Protein AF-A0A087XCX6-F1 (afdb_monomer)

pLDDT: mean 80.55, std 14.39, range [39.62, 96.94]

Nearest PDB structures (foldseek):
  8e3z-assembly1_R  TM=8.243E-01  e=1.182E-23  Homo sapiens
  8e3x-assembly1_R  TM=7.517E-01  e=1.452E-20  Homo sapiens
  6wzg-assembly1_R  TM=7.817E-01  e=1.202E-19  Homo sapiens
  7f16-assembly1_R  TM=7.687E-01  e=1.665E-18  Homo sapiens
  8yw4-assembly1_R  TM=9.195E-01  e=3.194E-13  Homo sapiens

InterPro domains:
  IPR000832 GPCR, family 2, secretin-like [PF00002] (102-299)
  IPR000832 GPCR, family 2, secretin-like [PR00249] (106-130)
  IPR000832 GPCR, family 2, secretin-like [PR00249] (138-162)
  IPR000832 GPCR, family 2, secretin-like [PR00249] (179-202)
  IPR000832 GPCR, family 2, secretin-like [PR00249] (217-242)
  IPR000832 GPCR, family 2, secretin-like [PR00249] (259-284)
  IPR001771 GPCR, family 2, vasoactive intestinal peptide receptor 1 [PR01154] (1-21)
  IPR001771 GPCR, family 2, vasoactive intestinal peptide receptor 1 [PR01154] (38-54)
  IPR001771 GPCR, family 2, vasoactive intestinal peptide receptor 1 [PR01154] (78-98)
  IPR001771 GPCR, family 2, vasoactive intestinal peptide receptor 1 [PR01154] (162-176)
  IPR001771 GPCR, fami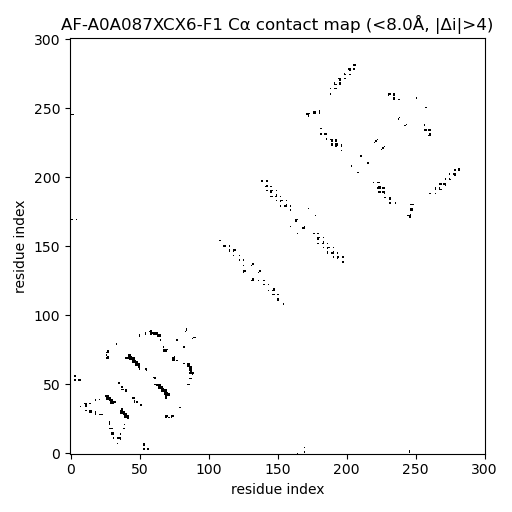ly 2, vasoactive intestinal peptide receptor 1 [PR01154] (208-221)
  IPR001879 GPCR, family 2, extracellular hormone receptor domain [PF02793] (26-89)
  IPR001879 GPCR, family 2, extracellular hormone receptor domain [PS50227] (14-91)
  IPR001879 GPCR, family 2, extracellular hormone receptor domain [SM00008] (24-96)
  IPR017981 GPCR, family 2-like, 7TM [PS50261] (104-301)
  IPR017983 GPCR, family 2, secretin-like, conserved site [PS00649] (28-52)
  IPR036445 GPCR family 2, extracellular hormone receptor domain superfamily [G3DSA:4.10.1240.10] (2-76)
  IPR036445 GPCR family 2, extracellular hormone receptor domain superfamily [SSF111418] (1-92)
  IPR050332 G-protein coupled receptor 2 [PTHR45620] (2-300)

Secondary structure (DSSP, 8-state):
-HHHHHHHHHHHHHHHHHHTT---SSSBPPEEETTEEEPPB-TT-EEEEEPPGGGGGT-S----EEEEEEETTEEPP--HHHHHHHTT--TT---HHHHHHHHHHHHHHHHHHHHHHHHHHHHHHHHH-GGG--HHHHHHHHHHHHHHHHHHHHHHHHHHHHHHHHSS---TT-HHHHHHHHHHHHHHHHHHHHHHHHHHHHHHHHH-----HHHHHHHHHIIIIIHHHHHHHHHHHHHHHH---S-TT---TT-TTHHHHHHHHHHHHHHHHHHHHHHHHHHHHHHHSTTHHHHGGGS--

Mean predicted aligned error: 13.18 Å

Radius of gyration: 30.43 Å; Cα contacts (8 Å, |Δi|>4): 271; chains: 1; bounding box: 65×35×114 Å

Sequence (301 aa):
MCDVMNEIELEKESCENRTSGNVTSAGCQGMWDIVACWPSARVGEVVTITCPTYFSYFSDKQRGNLSKTCTADGWTEMHPIDIAVNCGYNLNGTSDDGKFFWQVKVGYTIGHSVSLISLITAIVVLCIFRKLHCTRNYIHMHLFVSFILKAIAVFVKDVVLYEFGEVDNCSLGSVGCKAVIVFFQYCVMASFFWLLVEGLYLHALLAVSFFSERKYFWAYIMIGWGGPAIIITAWSIGKAYFNDVGCWDIIETTDVFWWIIKTPILASILVNFVLFICIIRILRQKINCPDIGRNESNQYL

Structure (mmCIF, N/CA/C/O backbone):
data_AF-A0A087XCX6-F1
#
_entry.id   AF-A0A087XCX6-F1
#
loop_
_atom_site.group_PDB
_atom_site.id
_atom_site.type_symbol
_atom_site.label_atom_id
_atom_site.label_alt_id
_atom_site.label_comp_id
_atom_site.label_asym_id
_atom_site.label_entity_id
_atom_site.label_seq_id
_atom_site.pdbx_PDB_ins_code
_atom_site.Cartn_x
_atom_site.Cartn_y
_atom_site.Cartn_z
_atom_site.occupancy
_atom_site.B_iso_or_equiv
_atom_site.auth_seq_id
_atom_site.auth_comp_id
_atom_site.auth_asym_id
_atom_site.auth_atom_id
_atom_site.pdbx_PDB_model_num
ATOM 1 N N . MET A 1 1 ? 11.148 -4.041 -15.027 1.00 52.97 1 MET A N 1
ATOM 2 C CA . MET A 1 1 ? 11.199 -4.732 -16.338 1.00 52.97 1 MET A CA 1
ATOM 3 C C . MET A 1 1 ? 10.632 -3.854 -17.446 1.00 52.97 1 MET A C 1
ATOM 5 O O . MET A 1 1 ? 11.306 -3.687 -18.449 1.00 52.97 1 MET A O 1
ATOM 9 N N . CYS A 1 2 ? 9.475 -3.214 -17.247 1.00 57.81 2 CYS A N 1
ATOM 10 C CA . CYS A 1 2 ? 8.908 -2.284 -18.232 1.00 57.81 2 CYS A CA 1
ATOM 11 C C . CYS A 1 2 ? 9.766 -1.030 -18.490 1.00 57.81 2 CYS A C 1
ATOM 13 O O . CYS A 1 2 ? 9.830 -0.589 -19.629 1.00 57.81 2 CYS A O 1
ATOM 15 N N . ASP A 1 3 ? 10.470 -0.487 -17.487 1.00 61.22 3 ASP A N 1
ATOM 16 C CA . ASP A 1 3 ? 11.353 0.677 -17.709 1.00 61.22 3 ASP A CA 1
ATOM 17 C C . ASP A 1 3 ? 12.537 0.339 -18.615 1.00 61.22 3 ASP A C 1
ATOM 19 O O . ASP A 1 3 ? 12.882 1.117 -19.496 1.00 61.22 3 ASP A O 1
ATOM 23 N N . VAL A 1 4 ? 13.094 -0.868 -18.459 1.00 69.31 4 VAL A N 1
ATOM 24 C CA . VAL A 1 4 ? 14.139 -1.408 -19.341 1.00 69.31 4 VAL A CA 1
ATOM 25 C C . VAL A 1 4 ? 13.610 -1.503 -20.772 1.00 69.31 4 VAL A C 1
ATOM 27 O O . VAL A 1 4 ? 14.281 -1.078 -21.703 1.00 69.31 4 VAL A O 1
ATOM 30 N N . MET A 1 5 ? 12.393 -2.027 -20.951 1.00 68.69 5 MET A N 1
ATOM 31 C CA . MET A 1 5 ? 11.757 -2.130 -22.267 1.00 68.69 5 MET A CA 1
ATOM 32 C C . MET A 1 5 ? 11.542 -0.747 -22.902 1.00 68.69 5 MET A C 1
ATOM 34 O O . MET A 1 5 ? 11.831 -0.569 -24.079 1.00 68.69 5 MET A O 1
ATOM 38 N N . ASN A 1 6 ? 11.110 0.243 -22.115 1.00 70.25 6 ASN A N 1
ATOM 39 C CA . ASN A 1 6 ? 10.920 1.619 -22.573 1.00 70.25 6 ASN A CA 1
ATOM 40 C C . ASN A 1 6 ? 12.246 2.294 -22.965 1.00 70.25 6 ASN A C 1
ATOM 42 O O . ASN A 1 6 ? 12.318 2.967 -23.988 1.00 70.25 6 ASN A O 1
ATOM 46 N N . GLU A 1 7 ? 13.307 2.096 -22.181 1.00 76.94 7 GLU A N 1
ATOM 47 C CA . GLU A 1 7 ? 14.641 2.619 -22.497 1.00 76.94 7 GLU A CA 1
ATOM 48 C C . GLU A 1 7 ? 15.195 1.991 -23.790 1.00 76.94 7 GLU A C 1
ATOM 50 O O . GLU A 1 7 ? 15.766 2.696 -24.620 1.00 76.94 7 GLU A O 1
ATOM 55 N N . ILE A 1 8 ? 14.949 0.694 -24.012 1.00 82.19 8 ILE A N 1
ATOM 56 C CA . ILE A 1 8 ? 15.292 -0.007 -25.259 1.00 82.19 8 ILE A CA 1
ATOM 57 C C . ILE A 1 8 ? 14.508 0.560 -26.455 1.00 82.19 8 ILE A C 1
ATOM 59 O O . ILE A 1 8 ? 15.097 0.796 -27.508 1.00 82.19 8 ILE A O 1
ATOM 63 N N . GLU A 1 9 ? 13.199 0.792 -26.309 1.00 81.06 9 GLU A N 1
ATOM 64 C CA . GLU A 1 9 ? 12.340 1.334 -27.375 1.00 81.06 9 GLU A CA 1
ATOM 65 C C . GLU A 1 9 ? 12.765 2.761 -27.774 1.00 81.06 9 GLU A C 1
ATOM 67 O O . GLU A 1 9 ? 12.901 3.064 -28.960 1.00 81.06 9 GLU A O 1
ATOM 72 N N . LEU A 1 10 ? 13.058 3.620 -26.789 1.00 84.06 10 LEU A N 1
ATOM 73 C CA . LEU A 1 10 ? 13.542 4.988 -27.013 1.00 84.06 10 LEU A CA 1
ATOM 74 C C . LEU A 1 10 ? 14.905 5.011 -27.717 1.00 84.06 10 LEU A C 1
ATOM 76 O O . LEU A 1 10 ? 15.123 5.799 -28.642 1.00 84.06 10 LEU A O 1
ATOM 80 N N . GLU A 1 11 ? 15.831 4.143 -27.304 1.00 84.62 11 GLU A N 1
ATOM 81 C CA . GLU A 1 11 ? 17.133 3.997 -27.963 1.00 84.62 11 GLU A CA 1
ATOM 82 C C . GLU A 1 11 ? 16.986 3.474 -29.399 1.00 84.62 11 GLU A C 1
ATOM 84 O O . GLU A 1 11 ? 17.677 3.955 -30.303 1.00 84.62 11 GLU A O 1
ATOM 89 N N . LYS A 1 12 ? 16.046 2.553 -29.640 1.00 87.25 12 LYS A N 1
ATOM 90 C CA . LYS A 1 12 ? 15.730 2.055 -30.982 1.00 87.25 12 LYS A CA 1
ATOM 91 C C . LYS A 1 12 ? 15.215 3.167 -31.893 1.00 87.25 12 LYS A C 1
ATOM 93 O O . LYS A 1 12 ? 15.763 3.353 -32.977 1.00 87.25 12 LYS A O 1
ATOM 98 N N . GLU A 1 13 ? 14.227 3.944 -31.452 1.00 87.12 13 GLU A N 1
ATOM 99 C CA . GLU A 1 13 ? 13.674 5.056 -32.240 1.00 87.12 13 GLU A CA 1
ATOM 100 C C . GLU A 1 13 ? 14.746 6.123 -32.535 1.00 87.12 13 GLU A C 1
ATOM 102 O O . GLU A 1 13 ? 14.883 6.621 -33.657 1.00 87.12 13 GLU A O 1
ATOM 107 N N . SER A 1 14 ? 15.576 6.441 -31.537 1.00 87.00 14 SER A N 1
ATOM 108 C CA . SER A 1 14 ? 16.727 7.342 -31.674 1.00 87.00 14 SER A CA 1
ATOM 109 C C . SER A 1 14 ? 17.749 6.820 -32.691 1.00 87.00 14 SER A C 1
ATOM 111 O O . SER A 1 14 ? 18.306 7.604 -33.467 1.00 87.00 14 SER A O 1
ATOM 113 N N . CYS A 1 15 ? 17.982 5.506 -32.723 1.00 87.25 15 CYS A N 1
ATOM 114 C CA . CYS A 1 15 ? 18.861 4.857 -33.688 1.00 87.25 15 CYS A CA 1
ATOM 115 C C . CYS A 1 15 ? 18.307 4.948 -35.112 1.00 87.25 15 CYS A C 1
ATOM 117 O O . CYS A 1 15 ? 18.999 5.446 -36.002 1.00 87.25 15 CYS A O 1
ATOM 119 N N . GLU A 1 16 ? 17.051 4.540 -35.311 1.00 86.19 16 GLU A N 1
ATOM 120 C CA . GLU A 1 16 ? 16.382 4.517 -36.617 1.00 86.19 16 GLU A CA 1
ATOM 121 C C . GLU A 1 16 ? 16.319 5.917 -37.253 1.00 86.19 16 GLU A C 1
ATOM 123 O O . GLU A 1 16 ? 16.572 6.087 -38.454 1.00 86.19 16 GLU A O 1
ATOM 128 N N . ASN A 1 17 ? 16.090 6.950 -36.436 1.00 85.00 17 ASN A N 1
ATOM 129 C CA . ASN A 1 17 ? 16.135 8.345 -36.873 1.00 85.00 17 ASN A CA 1
ATOM 130 C C . ASN A 1 17 ? 17.537 8.779 -37.337 1.00 85.00 17 ASN A C 1
ATOM 132 O O . ASN A 1 17 ? 17.665 9.477 -38.345 1.00 85.00 17 ASN A O 1
ATOM 136 N N . ARG A 1 18 ? 18.608 8.358 -36.647 1.00 80.62 18 ARG A N 1
ATOM 137 C CA . ARG A 1 18 ? 19.996 8.683 -37.041 1.00 80.62 18 ARG A CA 1
ATOM 138 C C . ARG A 1 18 ? 20.429 7.949 -38.304 1.00 80.62 18 ARG A C 1
ATOM 140 O O . ARG A 1 18 ? 21.185 8.500 -39.104 1.00 80.62 18 ARG A O 1
ATOM 147 N N . THR A 1 19 ? 19.970 6.718 -38.491 1.00 74.94 19 THR A N 1
ATOM 148 C CA . THR A 1 19 ? 20.334 5.892 -39.648 1.00 74.94 19 THR A CA 1
ATOM 149 C C . THR A 1 19 ? 19.586 6.295 -40.915 1.00 74.94 19 THR A C 1
ATOM 151 O O . THR A 1 19 ? 20.140 6.168 -42.003 1.00 74.94 19 THR A O 1
ATOM 154 N N . SER A 1 20 ? 18.393 6.888 -40.791 1.00 66.19 20 SER A N 1
ATOM 155 C CA . SER A 1 20 ? 17.585 7.361 -41.928 1.00 66.19 20 SER A CA 1
ATOM 156 C C . SER A 1 20 ? 18.229 8.502 -42.743 1.00 66.19 20 SER A C 1
ATOM 158 O O . SER A 1 20 ? 17.794 8.773 -43.860 1.00 66.19 20 SER A O 1
ATOM 160 N N . GLY A 1 21 ? 19.275 9.166 -42.225 1.00 62.22 21 GLY A N 1
ATOM 161 C CA . GLY A 1 21 ? 19.953 10.295 -42.884 1.00 62.22 21 GLY A CA 1
ATOM 162 C C . GLY A 1 21 ? 21.311 9.999 -43.545 1.00 62.22 21 GLY A C 1
ATOM 163 O O . GLY A 1 21 ? 21.802 10.840 -44.295 1.00 62.22 21 GLY A O 1
ATOM 164 N N . ASN A 1 22 ? 21.933 8.839 -43.299 1.00 58.72 22 ASN A N 1
ATOM 165 C CA . ASN A 1 22 ? 23.306 8.539 -43.743 1.00 58.72 22 ASN A CA 1
ATOM 166 C C . ASN A 1 22 ? 23.334 7.472 -44.850 1.00 58.72 22 ASN A C 1
ATOM 168 O O . ASN A 1 22 ? 23.592 6.295 -44.608 1.00 58.72 22 ASN A O 1
ATOM 172 N N . VAL A 1 23 ? 23.115 7.891 -46.098 1.00 55.91 23 VAL A N 1
ATOM 173 C CA . VAL A 1 23 ? 23.283 7.020 -47.273 1.00 55.91 23 VAL A CA 1
ATOM 174 C C . VAL A 1 23 ? 24.717 7.145 -47.796 1.00 55.91 23 VAL A C 1
ATOM 176 O O . VAL A 1 23 ? 24.989 7.867 -48.751 1.00 55.91 23 VAL A O 1
ATOM 179 N N . THR A 1 24 ? 25.667 6.449 -47.173 1.00 57.06 24 THR A N 1
ATOM 180 C CA . THR A 1 24 ? 26.983 6.210 -47.794 1.00 57.06 24 THR A CA 1
ATOM 181 C C . THR A 1 24 ? 26.929 4.946 -48.642 1.00 57.06 24 THR A C 1
ATOM 183 O O . THR A 1 24 ? 26.639 3.866 -48.141 1.00 57.06 24 THR A O 1
ATOM 186 N N . SER A 1 25 ? 27.224 5.080 -49.934 1.00 58.59 25 SER A N 1
ATOM 187 C CA . SER A 1 25 ? 27.061 4.050 -50.970 1.00 58.59 25 SER A CA 1
ATOM 188 C C . SER A 1 25 ? 28.143 2.956 -51.000 1.00 58.59 25 SER A C 1
ATOM 190 O O . SER A 1 25 ? 28.133 2.125 -51.903 1.00 58.59 25 SER A O 1
ATOM 192 N N . ALA A 1 26 ? 29.080 2.940 -50.047 1.00 68.44 26 ALA A N 1
ATOM 193 C CA . ALA A 1 26 ? 30.142 1.934 -49.962 1.00 68.44 26 ALA A CA 1
ATOM 194 C C . ALA A 1 26 ? 30.451 1.589 -48.493 1.00 68.44 26 ALA A C 1
ATOM 196 O O . ALA A 1 26 ? 31.247 2.270 -47.845 1.00 68.44 26 ALA A O 1
ATOM 197 N N . GLY A 1 27 ? 29.796 0.554 -47.958 1.00 80.19 27 GLY A N 1
ATOM 198 C CA . GLY A 1 27 ? 29.938 0.119 -46.563 1.00 80.19 27 GLY A CA 1
ATOM 199 C C . GLY A 1 27 ? 28.677 -0.540 -46.000 1.00 80.19 27 GLY A C 1
ATOM 200 O O . GLY A 1 27 ? 27.677 -0.679 -46.702 1.00 80.19 27 GLY A O 1
ATOM 201 N N . CYS A 1 28 ? 28.726 -0.917 -44.724 1.00 85.12 28 CYS A N 1
ATOM 202 C CA . CYS A 1 28 ? 27.572 -1.406 -43.978 1.00 85.12 28 CYS A CA 1
ATOM 203 C C . CYS A 1 28 ? 26.777 -0.218 -43.426 1.00 85.12 28 CYS A C 1
ATOM 205 O O . CYS A 1 28 ? 27.333 0.663 -42.761 1.00 85.12 28 CYS A O 1
ATOM 207 N N . GLN A 1 29 ? 25.470 -0.190 -43.697 1.00 85.62 29 GLN A N 1
ATOM 208 C CA . GLN A 1 29 ? 24.582 0.842 -43.164 1.00 85.62 29 GLN A CA 1
ATOM 209 C C . GLN A 1 29 ? 24.388 0.672 -41.660 1.00 85.62 29 GLN A C 1
ATOM 211 O O . GLN A 1 29 ? 24.451 -0.439 -41.132 1.00 85.62 29 GLN A O 1
ATOM 216 N N . GLY A 1 30 ? 24.166 1.791 -40.971 1.00 86.19 30 GLY A N 1
ATOM 217 C CA . GLY A 1 30 ? 23.842 1.743 -39.553 1.00 86.19 30 GLY A CA 1
ATOM 218 C C . GLY A 1 30 ? 22.494 1.059 -39.345 1.00 86.19 30 GLY A C 1
ATOM 219 O O . GLY A 1 30 ? 21.578 1.242 -40.145 1.00 86.19 30 GLY A O 1
ATOM 220 N N . MET A 1 31 ? 22.390 0.260 -38.291 1.00 87.69 31 MET A N 1
ATOM 221 C CA . MET A 1 31 ? 21.201 -0.535 -38.015 1.00 87.69 31 MET A CA 1
ATOM 222 C C . MET A 1 31 ? 20.991 -0.715 -36.519 1.00 87.69 31 MET A C 1
ATOM 224 O O . MET A 1 31 ? 21.944 -0.749 -35.738 1.00 87.69 31 MET A O 1
ATOM 228 N N . TRP A 1 32 ? 19.735 -0.896 -36.138 1.00 86.38 32 TRP A N 1
ATOM 229 C CA . TRP A 1 32 ? 19.397 -1.467 -34.847 1.00 86.38 32 TRP A CA 1
ATOM 230 C C . TRP A 1 32 ? 19.519 -2.988 -34.921 1.00 86.38 32 TRP A C 1
ATOM 232 O O . TRP A 1 32 ? 18.943 -3.602 -35.819 1.00 86.38 32 TRP A O 1
ATOM 242 N N . ASP A 1 33 ? 20.254 -3.597 -33.991 1.00 83.38 33 ASP A N 1
ATOM 243 C CA . ASP A 1 33 ? 20.356 -5.053 -33.909 1.00 83.38 33 ASP A CA 1
ATOM 244 C C . ASP A 1 33 ? 20.152 -5.566 -32.484 1.00 83.38 33 ASP A C 1
ATOM 246 O O . ASP A 1 33 ? 20.962 -5.298 -31.591 1.00 83.38 33 ASP A O 1
ATOM 250 N N . ILE A 1 34 ? 19.073 -6.339 -32.313 1.00 79.06 34 ILE A N 1
ATOM 251 C CA . ILE A 1 34 ? 18.587 -6.970 -31.077 1.00 79.06 34 ILE A CA 1
ATOM 252 C C . ILE A 1 34 ? 18.306 -5.943 -29.970 1.00 79.06 34 ILE A C 1
ATOM 254 O O . ILE A 1 34 ? 17.150 -5.672 -29.653 1.00 79.06 34 ILE A O 1
ATOM 258 N N . VAL A 1 35 ? 19.358 -5.354 -29.408 1.00 82.19 35 VAL A N 1
ATOM 259 C CA . VAL A 1 35 ? 19.307 -4.393 -28.302 1.00 82.19 35 VAL A CA 1
ATOM 260 C C . VAL A 1 35 ? 20.249 -3.194 -28.498 1.00 82.19 35 VAL A C 1
ATOM 262 O O . VAL A 1 35 ? 20.166 -2.231 -27.748 1.00 82.19 35 VAL A O 1
ATOM 265 N N . ALA A 1 36 ? 21.135 -3.183 -29.497 1.00 86.56 36 ALA A N 1
ATOM 266 C CA . ALA A 1 36 ? 22.131 -2.120 -29.648 1.00 86.56 36 ALA A CA 1
ATOM 267 C C . ALA A 1 36 ? 22.060 -1.412 -31.008 1.00 86.56 36 ALA A C 1
ATOM 269 O O . ALA A 1 36 ? 21.789 -2.026 -32.041 1.00 86.56 36 ALA A O 1
ATOM 270 N N . CYS A 1 37 ? 22.369 -0.113 -31.001 1.00 88.50 37 CYS A N 1
ATOM 271 C CA . CYS A 1 37 ? 22.477 0.700 -32.207 1.00 88.50 37 CYS A CA 1
ATOM 272 C C . CYS A 1 37 ? 23.892 0.642 -32.795 1.00 88.50 37 CYS A C 1
ATOM 274 O O . CYS A 1 37 ? 24.864 1.015 -32.131 1.00 88.50 37 CYS A O 1
ATOM 276 N N . TRP A 1 38 ? 24.006 0.235 -34.059 1.00 88.81 38 TRP A N 1
ATOM 277 C CA . TRP A 1 38 ? 25.267 0.190 -34.796 1.00 88.81 38 TRP A CA 1
ATOM 278 C C . TRP A 1 38 ? 25.377 1.374 -35.764 1.00 88.81 38 TRP A C 1
ATOM 280 O O . TRP A 1 38 ? 24.502 1.550 -36.615 1.00 88.81 38 TRP A O 1
ATOM 290 N N . PRO A 1 39 ? 26.441 2.195 -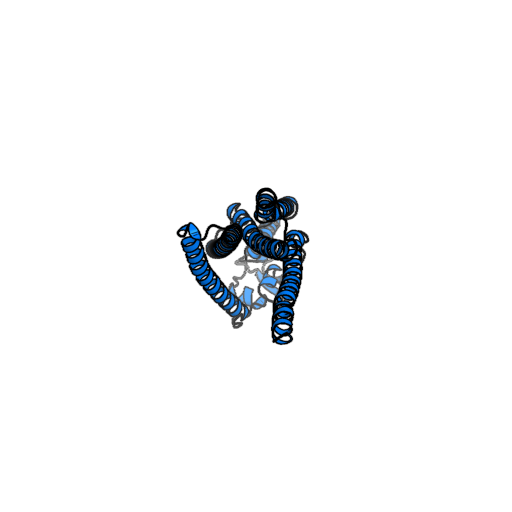35.682 1.00 88.69 39 PRO A N 1
ATOM 291 C CA . PRO A 1 39 ? 26.687 3.261 -36.649 1.00 88.69 39 PRO A CA 1
ATOM 292 C C . PRO A 1 39 ? 27.130 2.692 -38.003 1.00 88.69 39 PRO A C 1
ATOM 294 O O . PRO A 1 39 ? 27.587 1.558 -38.091 1.00 88.69 39 PRO A O 1
ATOM 297 N N . SER A 1 40 ? 27.024 3.490 -39.068 1.00 87.00 40 SER A N 1
ATOM 298 C CA . SER A 1 40 ? 27.506 3.090 -40.402 1.00 87.00 40 SER A CA 1
ATOM 299 C C . SER A 1 40 ? 29.027 2.921 -40.421 1.00 87.00 40 SER A C 1
ATOM 301 O O . SER A 1 40 ? 29.735 3.700 -39.784 1.00 87.00 40 SER A O 1
ATOM 303 N N . ALA A 1 41 ? 29.522 1.942 -41.178 1.00 86.69 41 ALA A N 1
ATOM 304 C CA . ALA A 1 41 ? 30.940 1.587 -41.217 1.00 86.69 41 ALA A CA 1
ATOM 305 C C . ALA A 1 41 ? 31.405 1.202 -42.622 1.00 86.69 41 ALA A C 1
ATOM 307 O O . ALA A 1 41 ? 30.615 0.768 -43.463 1.00 86.69 41 ALA A O 1
ATOM 308 N N . ARG A 1 42 ? 32.704 1.341 -42.887 1.00 86.44 42 ARG A N 1
ATOM 309 C CA . ARG A 1 42 ? 33.309 0.927 -44.162 1.00 86.44 42 ARG A CA 1
ATOM 310 C C . ARG A 1 42 ? 33.612 -0.570 -44.159 1.00 86.44 42 ARG A C 1
ATOM 312 O O . ARG A 1 42 ? 33.850 -1.168 -43.114 1.00 86.44 42 ARG A O 1
ATOM 319 N N . VAL A 1 43 ? 33.658 -1.180 -45.344 1.00 87.75 43 VAL A N 1
ATOM 320 C CA . VAL A 1 43 ? 34.053 -2.593 -45.479 1.00 87.75 43 VAL A CA 1
ATOM 321 C C . VAL A 1 43 ? 35.474 -2.787 -44.932 1.00 87.75 43 VAL A C 1
ATOM 323 O O . VAL A 1 43 ? 36.398 -2.084 -45.338 1.00 87.75 43 VAL A O 1
ATOM 326 N N . GLY A 1 44 ? 35.638 -3.737 -44.011 1.00 85.62 44 GLY A N 1
ATOM 327 C CA . GLY A 1 44 ? 36.878 -4.025 -43.286 1.00 85.62 44 GLY A CA 1
ATOM 328 C C . GLY A 1 44 ? 37.031 -3.284 -41.951 1.00 85.62 44 GLY A C 1
ATOM 329 O O . GLY A 1 44 ? 37.996 -3.535 -41.232 1.00 85.62 44 GLY A O 1
ATOM 330 N N . GLU A 1 45 ? 36.106 -2.387 -41.600 1.00 87.88 45 GLU A N 1
ATOM 331 C CA . GLU A 1 45 ? 36.133 -1.635 -40.342 1.00 87.88 45 GLU A CA 1
ATOM 332 C C . GLU A 1 45 ? 35.533 -2.445 -39.181 1.00 87.88 45 GLU A C 1
ATOM 334 O O . GLU A 1 45 ? 34.505 -3.115 -39.325 1.00 87.88 45 GLU A O 1
ATOM 339 N N . VAL A 1 46 ? 36.174 -2.367 -38.009 1.00 90.62 46 VAL A N 1
ATOM 340 C CA . VAL A 1 46 ? 35.666 -2.936 -36.754 1.00 90.62 46 VAL A CA 1
ATOM 341 C C . VAL A 1 46 ? 35.098 -1.807 -35.906 1.00 90.62 46 VAL A C 1
ATOM 343 O O . VAL A 1 46 ? 35.837 -0.950 -35.424 1.00 90.62 46 VAL A O 1
ATOM 346 N N . VAL A 1 47 ? 33.786 -1.825 -35.697 1.00 90.00 47 VAL A N 1
ATOM 347 C CA . VAL A 1 47 ? 33.087 -0.861 -34.849 1.00 90.00 47 VAL A CA 1
ATOM 348 C C . VAL A 1 47 ? 32.953 -1.437 -33.454 1.00 90.00 47 VAL A C 1
ATOM 350 O O . VAL A 1 47 ? 32.545 -2.582 -33.286 1.00 90.00 47 VAL A O 1
ATOM 353 N N . THR A 1 48 ? 33.291 -0.634 -32.449 1.00 89.94 48 THR A N 1
ATOM 354 C CA . THR A 1 48 ? 33.158 -0.999 -31.038 1.00 89.94 48 THR A CA 1
ATOM 355 C C . THR A 1 48 ? 32.286 0.031 -30.334 1.00 89.94 48 THR A C 1
ATOM 357 O O . THR A 1 48 ? 32.579 1.224 -30.388 1.00 89.94 48 THR A O 1
ATOM 360 N N . ILE A 1 49 ? 31.230 -0.431 -29.674 1.00 88.25 49 ILE A N 1
ATOM 361 C CA . ILE A 1 49 ? 30.297 0.384 -28.895 1.00 88.25 49 ILE A CA 1
ATOM 362 C C . ILE A 1 49 ? 30.355 -0.029 -27.425 1.00 88.25 49 ILE A C 1
ATOM 364 O O . ILE A 1 49 ? 30.641 -1.180 -27.091 1.00 88.25 49 ILE A O 1
ATOM 368 N N . THR A 1 50 ? 30.093 0.914 -26.529 1.00 87.44 50 THR A N 1
ATOM 369 C CA . THR A 1 50 ? 29.942 0.616 -25.103 1.00 87.44 50 THR A CA 1
ATOM 370 C C . THR A 1 50 ? 28.624 -0.102 -24.856 1.00 87.44 50 THR A C 1
ATOM 372 O O . THR A 1 50 ? 27.632 0.182 -25.528 1.00 87.44 50 THR A O 1
ATOM 375 N N . CYS A 1 51 ? 28.594 -0.999 -23.870 1.00 86.75 51 CYS A N 1
ATOM 376 C CA . CYS A 1 51 ? 27.351 -1.648 -23.471 1.00 86.75 51 CYS A CA 1
ATOM 377 C C . CYS A 1 51 ? 26.271 -0.618 -23.086 1.00 86.75 51 CYS A C 1
ATOM 379 O O . CYS A 1 51 ? 26.569 0.307 -22.321 1.00 86.75 51 CYS A O 1
ATOM 381 N N . PRO A 1 52 ? 25.036 -0.774 -23.589 1.00 85.06 52 PRO A N 1
ATOM 382 C CA . PRO A 1 52 ? 23.934 0.135 -23.290 1.00 85.06 52 PRO A CA 1
ATOM 383 C C . PRO A 1 52 ? 23.621 0.258 -21.793 1.00 85.06 52 PRO A C 1
ATOM 385 O O . PRO A 1 52 ? 23.883 -0.649 -20.998 1.00 85.06 52 PRO A O 1
ATOM 388 N N . THR A 1 53 ? 23.050 1.396 -21.399 1.00 80.62 53 THR A N 1
ATOM 389 C CA . THR A 1 53 ? 22.816 1.770 -19.995 1.00 80.62 53 THR A CA 1
ATOM 390 C C . THR A 1 53 ? 21.851 0.848 -19.272 1.00 80.62 53 THR A C 1
ATOM 392 O O . THR A 1 53 ? 22.094 0.503 -18.116 1.00 80.62 53 THR A O 1
ATOM 395 N N . TYR A 1 54 ? 20.827 0.359 -19.963 1.00 77.38 54 TYR A N 1
ATOM 396 C CA . TYR A 1 54 ? 19.815 -0.525 -19.393 1.00 77.38 54 TYR A CA 1
ATOM 397 C C . TYR A 1 54 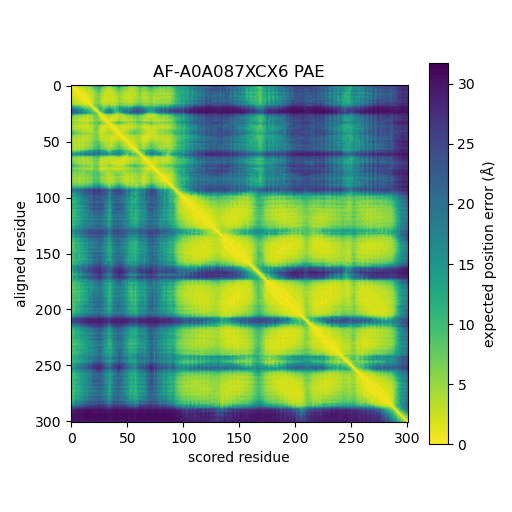? 20.353 -1.926 -19.012 1.00 77.38 54 TYR A C 1
ATOM 399 O O . TYR A 1 54 ? 19.664 -2.685 -18.333 1.00 77.38 54 TYR A O 1
ATOM 407 N N . PHE A 1 55 ? 21.594 -2.293 -19.365 1.00 77.44 55 PHE A N 1
ATOM 408 C CA . PHE A 1 55 ? 22.238 -3.495 -18.805 1.00 77.44 55 PHE A CA 1
ATOM 409 C C . PHE A 1 55 ? 22.629 -3.333 -17.328 1.00 77.44 55 PHE A C 1
ATOM 411 O O . PHE A 1 55 ? 22.803 -4.334 -16.631 1.00 77.44 55 PHE A O 1
ATOM 418 N N . SER A 1 56 ? 22.706 -2.095 -16.827 1.00 71.31 56 SER A N 1
ATOM 419 C CA . SER A 1 56 ? 22.951 -1.814 -15.405 1.00 71.31 56 SER A CA 1
ATOM 420 C C . SER A 1 56 ? 21.867 -2.380 -14.482 1.00 71.31 56 SER A C 1
ATOM 422 O O . SER A 1 56 ? 22.167 -2.737 -13.348 1.00 71.31 56 SER A O 1
ATOM 424 N N . TYR A 1 57 ? 20.634 -2.565 -14.973 1.00 66.62 57 TYR A N 1
ATOM 425 C CA . TYR A 1 57 ? 19.557 -3.209 -14.211 1.00 66.62 57 TYR A CA 1
ATOM 426 C C . TYR A 1 57 ? 19.801 -4.703 -13.944 1.00 66.62 57 TYR A C 1
ATOM 428 O O . TYR A 1 57 ? 19.169 -5.271 -13.056 1.00 66.62 57 TYR A O 1
ATOM 436 N N . PHE A 1 58 ? 20.685 -5.351 -14.711 1.00 68.62 58 PHE A N 1
ATOM 437 C CA . PHE A 1 58 ? 20.932 -6.797 -14.638 1.00 68.62 58 PHE A CA 1
ATOM 438 C C . PHE A 1 58 ? 22.346 -7.155 -14.175 1.00 68.62 58 PHE A C 1
ATOM 440 O O . PHE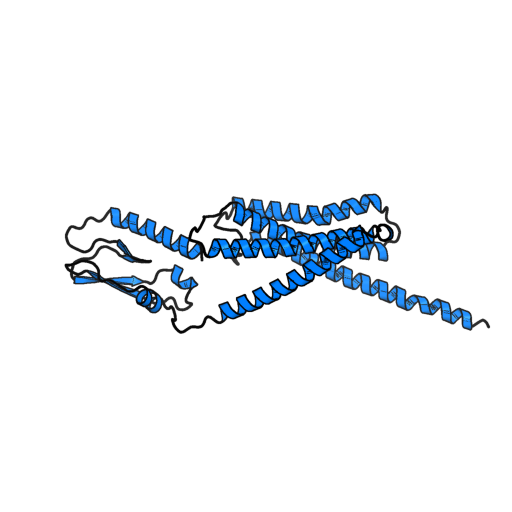 A 1 58 ? 22.629 -8.328 -13.926 1.00 68.62 58 PHE A O 1
ATOM 447 N N . SER A 1 59 ? 23.251 -6.178 -14.087 1.00 65.88 59 SER A N 1
ATOM 448 C CA . SER A 1 59 ? 24.619 -6.403 -13.634 1.00 65.88 59 SER A CA 1
ATOM 449 C C . SER A 1 59 ? 25.216 -5.157 -12.992 1.00 65.88 59 SER A C 1
ATOM 451 O O . SER A 1 59 ? 25.320 -4.104 -13.619 1.00 65.88 59 SER A O 1
ATOM 453 N N . ASP A 1 60 ? 25.738 -5.322 -11.776 1.00 61.44 60 ASP A N 1
ATOM 454 C CA . ASP A 1 60 ? 26.503 -4.290 -11.065 1.00 61.44 60 ASP A CA 1
ATOM 455 C C . ASP A 1 60 ? 27.841 -3.953 -11.758 1.00 61.44 60 ASP A C 1
ATOM 457 O O . ASP A 1 60 ? 28.507 -2.969 -11.427 1.00 61.44 60 ASP A O 1
ATOM 461 N N . LYS A 1 61 ? 28.280 -4.778 -12.722 1.00 61.06 61 LYS A N 1
ATOM 462 C CA . LYS A 1 61 ? 29.548 -4.621 -13.447 1.00 61.06 61 LYS A CA 1
ATOM 463 C C . LYS A 1 61 ? 29.318 -4.054 -14.844 1.00 61.06 61 LYS A C 1
ATOM 465 O O . LYS A 1 61 ? 29.569 -4.716 -15.846 1.00 61.06 61 LYS A O 1
ATOM 470 N N . GLN A 1 62 ? 28.919 -2.791 -14.921 1.00 60.09 62 GLN A N 1
ATOM 471 C CA . GLN A 1 62 ? 28.771 -2.091 -16.196 1.00 60.09 62 GLN A CA 1
ATOM 472 C C . GLN A 1 62 ? 30.130 -1.707 -16.804 1.00 60.09 62 GLN A C 1
ATOM 474 O O . GLN A 1 62 ? 30.520 -0.543 -16.757 1.00 60.09 62 GLN A O 1
ATOM 479 N N . ARG A 1 63 ? 30.896 -2.669 -17.338 1.00 59.81 63 ARG A N 1
ATOM 480 C CA . ARG A 1 63 ? 32.159 -2.389 -18.056 1.00 59.81 63 ARG A CA 1
ATOM 481 C C . ARG A 1 63 ? 32.447 -3.418 -19.144 1.00 59.81 63 ARG A C 1
ATOM 483 O O . ARG A 1 63 ? 33.377 -4.211 -19.025 1.00 59.81 63 ARG A O 1
ATOM 490 N N . GLY A 1 64 ? 31.653 -3.363 -20.204 1.00 74.50 64 GLY A N 1
ATOM 491 C CA . GLY A 1 64 ? 31.836 -4.160 -21.409 1.00 74.50 64 GLY A CA 1
ATOM 492 C C . GLY A 1 64 ? 31.744 -3.317 -22.672 1.00 74.50 64 GLY A C 1
ATOM 493 O O . GLY A 1 64 ? 31.074 -2.281 -22.683 1.00 74.50 64 GLY A O 1
ATOM 494 N N . ASN A 1 65 ? 32.391 -3.790 -23.734 1.00 86.00 65 ASN A N 1
ATOM 495 C CA . ASN A 1 65 ? 32.249 -3.250 -25.078 1.00 86.00 65 ASN A CA 1
ATOM 496 C C . ASN A 1 65 ? 31.753 -4.361 -26.008 1.00 86.00 65 ASN A C 1
ATOM 498 O O . ASN A 1 65 ? 32.195 -5.509 -25.910 1.00 86.00 65 ASN A O 1
ATOM 502 N N . LEU A 1 66 ? 30.859 -4.004 -26.921 1.00 87.75 66 LEU A N 1
ATOM 503 C CA . LEU A 1 66 ? 30.411 -4.861 -28.011 1.00 87.75 66 LEU A CA 1
ATOM 504 C C . LEU A 1 66 ? 31.147 -4.438 -29.274 1.00 87.75 66 LEU A C 1
ATOM 506 O O . LEU A 1 66 ? 31.285 -3.243 -29.533 1.00 87.75 66 LEU A O 1
ATOM 510 N N . SER A 1 67 ? 31.607 -5.396 -30.069 1.00 88.62 67 SER A N 1
ATOM 511 C CA . SER A 1 67 ? 32.260 -5.114 -31.341 1.00 88.62 67 SER A CA 1
ATOM 512 C C . SER A 1 67 ? 31.636 -5.913 -32.475 1.00 88.62 67 SER A C 1
ATOM 514 O O . SER A 1 67 ? 31.302 -7.085 -32.320 1.00 88.62 67 SER A O 1
ATOM 516 N N . LYS A 1 68 ? 31.493 -5.262 -33.629 1.00 89.12 68 LYS A N 1
ATOM 517 C CA . LYS A 1 68 ? 31.102 -5.893 -34.888 1.00 89.12 68 LYS A CA 1
ATOM 518 C C . LYS A 1 68 ? 32.024 -5.467 -36.006 1.00 89.12 68 LYS A C 1
ATOM 520 O O . LYS A 1 68 ? 32.536 -4.347 -36.023 1.00 89.12 68 LYS A O 1
ATOM 525 N N . THR A 1 69 ? 32.199 -6.360 -36.966 1.00 90.06 69 THR A N 1
ATOM 526 C CA . THR A 1 69 ? 33.000 -6.096 -38.155 1.00 90.06 69 THR A CA 1
ATOM 527 C C . THR A 1 69 ? 32.084 -5.937 -39.356 1.00 90.06 69 THR A C 1
ATOM 529 O O . THR A 1 69 ? 31.180 -6.745 -39.572 1.00 90.06 69 THR A O 1
ATOM 532 N N . CYS A 1 70 ? 32.320 -4.891 -40.143 1.00 89.25 70 CYS A N 1
ATOM 533 C CA . CYS A 1 70 ? 31.666 -4.722 -41.429 1.00 89.25 70 CYS A CA 1
ATOM 534 C C . CYS A 1 70 ? 32.446 -5.494 -42.500 1.00 89.25 70 CYS A C 1
ATOM 536 O O . CYS A 1 70 ? 33.607 -5.192 -42.777 1.00 89.25 70 CYS A O 1
ATOM 538 N N . THR A 1 71 ? 31.820 -6.500 -43.104 1.00 88.56 71 THR A N 1
ATOM 539 C CA . THR A 1 71 ? 32.389 -7.305 -44.196 1.00 88.56 71 THR A CA 1
ATOM 540 C C . THR A 1 71 ? 31.781 -6.906 -45.543 1.00 88.56 71 THR A C 1
ATOM 542 O O . THR A 1 71 ? 30.855 -6.098 -45.595 1.00 88.56 71 THR A O 1
ATOM 545 N N . ALA A 1 72 ? 32.304 -7.448 -46.648 1.00 85.44 72 ALA A N 1
ATOM 546 C CA . ALA A 1 72 ? 31.741 -7.197 -47.979 1.00 85.44 72 ALA A CA 1
ATOM 547 C C . ALA A 1 72 ? 30.294 -7.712 -48.109 1.00 85.44 72 ALA A C 1
ATOM 549 O O . ALA A 1 72 ? 29.515 -7.141 -48.868 1.00 85.44 72 ALA A O 1
ATOM 550 N N . ASP A 1 73 ? 29.943 -8.733 -47.320 1.00 83.88 73 ASP A N 1
ATOM 551 C CA . ASP A 1 73 ? 28.617 -9.353 -47.282 1.00 83.88 73 ASP A CA 1
ATOM 552 C C . ASP A 1 73 ? 27.684 -8.709 -46.233 1.00 83.88 73 ASP A C 1
ATOM 554 O O . ASP A 1 73 ? 26.512 -9.069 -46.144 1.00 83.88 73 ASP A O 1
ATOM 558 N N . GLY A 1 74 ? 28.176 -7.736 -45.450 1.00 84.75 74 GLY A N 1
ATOM 559 C CA . GLY A 1 74 ? 27.414 -7.027 -44.417 1.00 84.75 74 GLY A CA 1
ATOM 560 C C . GLY A 1 74 ? 27.995 -7.154 -43.005 1.00 84.75 74 GLY A C 1
ATOM 561 O O . GLY A 1 74 ? 29.176 -7.459 -42.813 1.00 84.75 74 GLY A O 1
ATOM 562 N N . TRP A 1 75 ? 27.169 -6.869 -41.995 1.00 87.06 75 TRP A N 1
ATOM 563 C CA . TRP A 1 75 ? 27.552 -6.961 -40.583 1.00 87.06 75 TRP A CA 1
ATOM 564 C C . TRP A 1 75 ? 27.703 -8.411 -40.119 1.00 87.06 75 TRP A C 1
ATOM 566 O O . TRP A 1 75 ? 26.874 -9.256 -40.440 1.00 87.06 75 TRP A O 1
ATOM 576 N N . THR A 1 76 ? 28.710 -8.684 -39.289 1.00 88.38 76 THR A N 1
ATOM 577 C CA . THR A 1 76 ? 28.835 -9.975 -38.596 1.00 88.38 76 THR A CA 1
ATOM 578 C C . THR A 1 76 ? 27.669 -10.213 -37.631 1.00 88.38 76 THR A C 1
ATOM 580 O O . THR A 1 76 ? 27.333 -9.331 -36.830 1.00 88.38 76 THR A O 1
ATOM 583 N N . GLU A 1 77 ? 27.090 -11.415 -37.670 1.00 83.00 77 GLU A N 1
ATOM 584 C CA . GLU A 1 77 ? 26.085 -11.860 -36.699 1.00 83.00 77 GLU A CA 1
ATOM 585 C C . GLU A 1 77 ? 26.711 -12.047 -35.312 1.00 83.00 77 GLU A C 1
ATOM 587 O O . GLU A 1 77 ? 27.850 -12.497 -35.179 1.00 83.00 77 GLU A O 1
ATOM 592 N N . MET A 1 78 ? 25.960 -11.690 -34.271 1.00 80.69 78 MET A N 1
ATOM 593 C CA . MET A 1 78 ? 26.370 -11.860 -32.880 1.00 80.69 78 MET A CA 1
ATOM 594 C C . MET A 1 78 ? 25.259 -12.584 -32.129 1.00 80.69 78 MET A C 1
ATOM 596 O O . MET A 1 78 ? 24.090 -12.213 -32.246 1.00 80.69 78 MET A O 1
ATOM 600 N N . HIS A 1 79 ? 25.602 -13.613 -31.353 1.00 81.00 79 HIS A N 1
ATOM 601 C CA . HIS A 1 79 ? 24.589 -14.323 -30.585 1.00 81.00 79 HIS A CA 1
ATOM 602 C C . HIS A 1 79 ? 24.138 -13.497 -29.368 1.00 81.00 79 HIS A C 1
ATOM 604 O O . HIS A 1 79 ? 24.969 -12.882 -28.695 1.00 81.00 79 HIS A O 1
ATOM 610 N N . PRO A 1 80 ? 22.837 -13.530 -29.010 1.00 79.81 80 PRO A N 1
ATOM 611 C CA . PRO A 1 80 ? 22.306 -12.800 -27.854 1.00 79.81 80 PRO A CA 1
ATOM 612 C C . PRO A 1 80 ? 23.024 -13.112 -26.532 1.00 79.81 80 PRO A C 1
ATOM 614 O O . PRO A 1 80 ? 23.150 -12.248 -25.666 1.00 79.81 80 PRO A O 1
ATOM 617 N N . ILE A 1 81 ? 23.521 -14.344 -26.383 1.00 77.56 81 ILE A N 1
ATOM 618 C CA . ILE A 1 81 ? 24.252 -14.795 -25.191 1.00 77.56 81 ILE A CA 1
ATOM 619 C C . ILE A 1 81 ? 25.599 -14.072 -25.073 1.00 77.56 81 ILE A C 1
ATOM 621 O O . ILE A 1 81 ? 25.954 -13.627 -23.983 1.00 77.56 81 ILE A O 1
ATOM 625 N N . ASP A 1 82 ? 26.315 -13.895 -26.186 1.00 81.56 82 ASP A N 1
ATOM 626 C CA . ASP A 1 82 ? 27.606 -13.199 -26.203 1.00 81.56 82 ASP A CA 1
ATOM 627 C C . ASP A 1 82 ? 27.432 -11.716 -25.859 1.00 81.56 82 ASP A C 1
ATOM 629 O O . ASP A 1 82 ? 28.239 -11.146 -25.130 1.00 81.56 82 ASP A O 1
ATOM 633 N N . ILE A 1 83 ? 26.335 -11.095 -26.308 1.00 80.19 83 ILE A N 1
ATOM 634 C CA . ILE A 1 83 ? 25.985 -9.715 -25.939 1.00 80.19 83 ILE A CA 1
ATOM 635 C C . ILE A 1 83 ? 25.778 -9.607 -24.424 1.00 80.19 83 ILE A C 1
ATOM 637 O O . ILE A 1 83 ? 26.361 -8.735 -23.777 1.00 80.19 83 ILE A O 1
ATOM 641 N N . ALA A 1 84 ? 24.982 -10.512 -23.847 1.00 77.31 84 ALA A N 1
ATOM 642 C CA . ALA A 1 84 ? 24.688 -10.511 -22.418 1.00 77.31 84 ALA A CA 1
ATOM 643 C C . ALA A 1 84 ? 25.961 -10.701 -21.575 1.00 77.31 84 ALA A C 1
ATOM 645 O O . ALA A 1 84 ? 26.204 -9.933 -20.643 1.00 77.31 84 ALA A O 1
ATOM 646 N N . VAL A 1 85 ? 26.803 -11.680 -21.921 1.00 81.06 85 VAL A N 1
ATOM 647 C CA . VAL A 1 85 ? 28.053 -11.966 -21.197 1.00 81.06 85 VAL A CA 1
ATOM 648 C C . VAL A 1 85 ? 29.041 -10.807 -21.314 1.00 81.06 85 VAL A C 1
ATOM 650 O O . VAL A 1 85 ? 29.601 -10.379 -20.302 1.00 81.06 85 VAL A O 1
ATOM 653 N N . ASN A 1 86 ? 29.219 -10.246 -22.514 1.00 83.12 86 ASN A N 1
ATOM 654 C CA . ASN A 1 86 ? 30.108 -9.105 -22.727 1.00 83.12 86 ASN A CA 1
ATOM 655 C C . ASN A 1 86 ? 29.640 -7.865 -21.959 1.00 83.12 86 ASN A C 1
ATOM 657 O O . ASN A 1 86 ? 30.480 -7.102 -21.491 1.00 83.12 86 ASN A O 1
ATOM 661 N N . CYS A 1 87 ? 28.328 -7.696 -21.769 1.00 81.00 87 CYS A N 1
ATOM 662 C CA . CYS A 1 87 ? 27.747 -6.635 -20.947 1.00 81.00 87 CYS A CA 1
ATOM 663 C C . CYS A 1 87 ? 27.612 -6.980 -19.457 1.00 81.00 87 CYS A C 1
ATOM 665 O O . CYS A 1 87 ? 26.971 -6.245 -18.708 1.00 81.00 87 CYS A O 1
ATOM 667 N N . GLY A 1 88 ? 28.281 -8.043 -18.999 1.00 74.88 88 GLY A N 1
ATOM 668 C CA . GLY A 1 88 ? 28.459 -8.344 -17.580 1.00 74.88 88 GLY A CA 1
ATOM 669 C C . GLY A 1 88 ? 27.399 -9.264 -16.978 1.00 74.88 88 GLY A C 1
ATOM 670 O O . GLY A 1 88 ? 27.378 -9.418 -15.755 1.00 74.88 88 GLY A O 1
ATOM 671 N N . TYR A 1 89 ? 26.535 -9.883 -17.785 1.00 73.81 89 TYR A N 1
ATOM 672 C CA . TYR A 1 89 ? 25.576 -10.879 -17.309 1.00 73.81 89 TYR A CA 1
ATOM 673 C C . TYR A 1 89 ? 26.288 -12.187 -16.939 1.00 73.81 89 TYR A C 1
ATOM 675 O O . TYR A 1 89 ? 27.034 -12.760 -17.735 1.00 73.81 89 TYR A O 1
ATOM 683 N N . ASN A 1 90 ? 26.054 -12.682 -15.722 1.00 70.56 90 ASN A N 1
ATOM 684 C CA . ASN A 1 90 ? 26.650 -13.928 -15.251 1.00 70.56 90 ASN A CA 1
ATOM 685 C C . ASN A 1 90 ? 25.684 -15.102 -15.454 1.00 70.56 90 ASN A C 1
ATOM 687 O O . ASN A 1 90 ? 24.767 -15.291 -14.660 1.00 70.56 90 ASN A O 1
ATOM 691 N N . LEU A 1 91 ? 25.947 -15.933 -16.467 1.00 66.62 91 LEU A N 1
ATOM 692 C CA . LEU A 1 91 ? 25.157 -17.133 -16.786 1.00 66.62 91 LEU A CA 1
ATOM 693 C C . LEU A 1 91 ? 25.069 -18.148 -15.630 1.00 66.62 91 LEU A C 1
ATOM 695 O O . LEU A 1 91 ? 24.101 -18.896 -15.545 1.00 66.62 91 LEU A O 1
ATOM 699 N N . ASN A 1 92 ? 26.061 -18.161 -14.732 1.00 66.38 92 ASN A N 1
ATOM 700 C CA . ASN A 1 92 ? 26.125 -19.072 -13.583 1.00 66.38 92 ASN A CA 1
ATOM 701 C C . ASN A 1 92 ? 25.705 -18.407 -12.264 1.00 66.38 92 ASN A C 1
ATOM 703 O O . ASN A 1 92 ? 25.761 -19.037 -11.206 1.00 66.38 92 ASN A O 1
ATOM 707 N N . GLY A 1 93 ? 25.314 -17.132 -12.298 1.00 58.12 93 GLY A N 1
ATOM 708 C CA . GLY A 1 93 ? 24.786 -16.443 -11.134 1.00 58.12 93 GLY A CA 1
ATOM 709 C C . GLY A 1 93 ? 23.365 -16.914 -10.865 1.00 58.12 93 GLY A C 1
ATOM 710 O O . GLY A 1 93 ? 22.422 -16.395 -11.449 1.00 58.12 93 GLY A O 1
ATOM 711 N N . THR A 1 94 ? 23.177 -17.867 -9.954 1.00 53.84 94 THR A N 1
ATOM 712 C CA . THR A 1 94 ? 21.871 -18.010 -9.306 1.00 53.84 94 THR A CA 1
ATOM 713 C C . THR A 1 94 ? 21.639 -16.740 -8.498 1.00 53.84 94 THR A C 1
ATOM 715 O O . THR A 1 94 ? 22.199 -16.603 -7.412 1.00 53.84 94 THR A O 1
ATOM 718 N N . SER A 1 95 ? 20.874 -15.795 -9.039 1.00 56.56 95 SER A N 1
ATOM 719 C CA . SER A 1 95 ? 20.429 -14.603 -8.320 1.00 56.56 95 SER A CA 1
ATOM 720 C C . SER A 1 95 ? 19.629 -15.047 -7.091 1.00 56.56 95 SER A C 1
ATOM 722 O O . SER A 1 95 ? 18.465 -15.443 -7.206 1.00 56.56 95 SER A O 1
ATOM 724 N N . ASP A 1 96 ? 20.275 -15.056 -5.924 1.00 56.47 96 ASP A N 1
ATOM 725 C CA . ASP A 1 96 ? 19.684 -15.471 -4.644 1.00 56.47 96 ASP A CA 1
ATOM 726 C C . ASP A 1 96 ? 18.479 -14.584 -4.267 1.00 56.47 96 ASP A C 1
ATOM 728 O O . ASP A 1 96 ? 17.521 -15.035 -3.636 1.00 56.47 96 ASP A O 1
ATOM 732 N N . ASP A 1 97 ? 18.457 -13.358 -4.796 1.00 60.25 97 ASP A N 1
ATOM 733 C CA . ASP A 1 97 ? 17.381 -12.378 -4.652 1.00 60.25 97 ASP A CA 1
ATOM 734 C C . ASP A 1 97 ? 16.015 -12.939 -5.070 1.00 60.25 97 ASP A C 1
ATOM 736 O O . ASP A 1 97 ? 15.024 -12.781 -4.354 1.00 60.25 97 ASP A O 1
ATOM 740 N N . GLY A 1 98 ? 15.950 -13.684 -6.180 1.00 64.56 98 GLY A N 1
ATOM 741 C CA . GLY A 1 98 ? 14.696 -14.268 -6.667 1.00 64.56 98 GLY A CA 1
ATOM 742 C C . GLY A 1 98 ? 14.095 -15.289 -5.694 1.00 64.56 98 GLY A C 1
ATOM 743 O O . GLY A 1 98 ? 12.875 -15.343 -5.514 1.00 64.56 98 GLY A O 1
ATOM 744 N N . LYS A 1 99 ? 14.945 -16.063 -5.005 1.00 71.19 99 LYS A N 1
ATOM 745 C CA . LYS A 1 99 ? 14.499 -17.036 -3.996 1.00 71.19 99 LYS A CA 1
ATOM 746 C C . LYS A 1 99 ? 13.976 -16.335 -2.747 1.00 71.19 99 LYS A C 1
ATOM 748 O O . LYS A 1 99 ? 12.936 -16.742 -2.228 1.00 71.19 99 LYS A O 1
ATOM 753 N N . PHE A 1 100 ? 14.649 -15.276 -2.296 1.00 75.62 100 PHE A N 1
ATOM 754 C CA . PHE A 1 100 ? 14.206 -14.480 -1.151 1.00 75.62 100 PHE A CA 1
ATOM 755 C C . PHE A 1 100 ? 12.838 -13.828 -1.405 1.00 75.62 100 PHE A C 1
ATOM 757 O O . PHE A 1 100 ? 11.917 -13.999 -0.604 1.00 75.62 100 PHE A O 1
ATOM 764 N N . PHE A 1 101 ? 12.656 -13.154 -2.547 1.00 72.88 101 PHE A N 1
ATOM 765 C CA . PHE A 1 101 ? 11.373 -12.530 -2.890 1.00 72.88 101 PHE A CA 1
ATOM 766 C C . PHE A 1 101 ? 10.241 -13.554 -3.014 1.00 72.88 101 PHE A C 1
ATOM 768 O O . PHE A 1 101 ? 9.135 -13.303 -2.532 1.00 72.88 101 PHE A O 1
ATOM 775 N N . TRP A 1 102 ? 10.516 -14.731 -3.584 1.00 74.94 102 TRP A N 1
ATOM 776 C CA . TRP A 1 102 ? 9.542 -15.820 -3.650 1.00 74.94 102 TRP A CA 1
ATOM 777 C C . TRP A 1 102 ? 9.124 -16.317 -2.261 1.00 74.94 102 TRP A C 1
ATOM 779 O O . TRP A 1 102 ? 7.934 -16.467 -1.983 1.00 74.94 102 TRP A O 1
ATOM 789 N N . GLN A 1 103 ? 10.083 -16.533 -1.359 1.00 81.94 103 GLN A N 1
ATOM 790 C CA . GLN A 1 103 ? 9.798 -16.969 0.009 1.00 81.94 103 GLN A CA 1
ATOM 791 C C . GLN A 1 103 ? 8.970 -15.938 0.781 1.00 81.94 103 GLN A C 1
ATOM 793 O O . GLN A 1 103 ? 7.977 -16.298 1.416 1.00 81.94 103 GLN A O 1
ATOM 798 N N . VAL A 1 104 ? 9.335 -14.655 0.689 1.00 85.38 104 VAL A N 1
ATOM 799 C CA . VAL A 1 104 ? 8.564 -13.558 1.290 1.00 85.38 104 VAL A CA 1
ATOM 800 C C . VAL A 1 104 ? 7.149 -13.526 0.708 1.00 85.38 104 VAL A C 1
ATOM 802 O O . VAL A 1 104 ? 6.185 -13.406 1.469 1.00 85.38 104 VAL A O 1
ATOM 805 N N . LYS A 1 105 ? 7.016 -13.722 -0.611 1.00 81.31 105 LYS A N 1
ATOM 806 C CA . LYS A 1 105 ? 5.730 -13.777 -1.315 1.00 81.31 105 LYS A CA 1
ATOM 807 C C . LYS A 1 105 ? 4.812 -14.871 -0.810 1.00 81.31 105 LYS A C 1
ATOM 809 O O . LYS A 1 105 ? 3.669 -14.602 -0.433 1.00 81.31 105 LYS A O 1
ATOM 814 N N . VAL A 1 106 ? 5.322 -16.093 -0.742 1.00 85.75 106 VAL A N 1
ATOM 815 C CA . VAL A 1 106 ? 4.576 -17.235 -0.209 1.00 85.75 106 VAL A CA 1
ATOM 816 C C . VAL A 1 106 ? 4.191 -16.990 1.253 1.00 85.75 106 VAL A C 1
ATOM 818 O O . VAL A 1 106 ? 3.038 -17.203 1.631 1.00 85.75 106 VAL A O 1
ATOM 821 N N . GLY A 1 107 ? 5.120 -16.469 2.059 1.00 89.06 107 GLY A N 1
ATOM 822 C CA . GLY A 1 107 ? 4.894 -16.173 3.472 1.00 89.06 107 GLY A CA 1
ATOM 823 C C . GLY A 1 107 ? 3.753 -15.181 3.702 1.00 89.06 107 GLY A C 1
ATOM 824 O O . GLY A 1 107 ? 2.812 -15.483 4.444 1.00 89.06 107 GLY A O 1
ATOM 825 N N . TYR A 1 108 ? 3.787 -14.016 3.043 1.00 89.88 108 TYR A N 1
ATOM 826 C CA . TYR A 1 108 ? 2.715 -13.032 3.213 1.00 89.88 108 TYR A CA 1
ATOM 827 C C . TYR A 1 108 ? 1.389 -13.519 2.612 1.00 89.88 108 TYR A C 1
ATOM 829 O O . TYR A 1 108 ? 0.333 -13.214 3.165 1.00 89.88 108 TYR A O 1
ATOM 837 N N . THR A 1 109 ? 1.418 -14.296 1.524 1.00 88.19 109 THR A N 1
ATOM 838 C CA . THR A 1 109 ? 0.216 -14.831 0.860 1.00 88.19 109 THR A CA 1
ATOM 839 C C . THR A 1 109 ? -0.544 -15.783 1.777 1.00 88.19 109 THR A C 1
ATOM 841 O O . THR A 1 109 ? -1.758 -15.648 1.962 1.00 88.19 109 THR A O 1
ATOM 844 N N . ILE A 1 110 ? 0.174 -16.708 2.420 1.00 92.50 110 ILE A N 1
ATOM 845 C CA . ILE A 1 110 ? -0.402 -17.622 3.412 1.00 92.50 110 ILE A CA 1
ATOM 846 C C . ILE A 1 110 ? -0.960 -16.820 4.593 1.00 92.50 110 ILE A C 1
ATOM 848 O O . ILE A 1 110 ? -2.106 -17.030 4.994 1.00 92.50 110 ILE A O 1
ATOM 852 N N . GLY A 1 111 ? -0.191 -15.855 5.108 1.00 93.38 111 GLY A N 1
ATOM 853 C CA . GLY A 1 111 ? -0.616 -15.009 6.225 1.00 93.38 111 GLY A CA 1
ATOM 854 C C . GLY A 1 111 ? -1.903 -14.229 5.935 1.00 93.38 111 GLY A C 1
ATOM 855 O O . GLY A 1 111 ? -2.842 -14.254 6.735 1.00 93.38 111 GLY A O 1
ATOM 856 N N . HIS A 1 112 ? -1.987 -13.582 4.771 1.00 91.88 112 HIS A N 1
ATOM 857 C CA . HIS A 1 112 ? -3.178 -12.843 4.352 1.00 91.88 112 HIS A CA 1
ATOM 858 C C . HIS A 1 112 ? -4.383 -13.755 4.115 1.00 91.88 112 HIS A C 1
ATOM 860 O O . HIS A 1 112 ? -5.491 -13.381 4.491 1.00 91.88 112 HIS A O 1
ATOM 866 N N . SER A 1 113 ? -4.177 -14.960 3.581 1.00 92.56 113 SER A N 1
ATOM 867 C CA . SER A 1 113 ? -5.251 -15.939 3.366 1.00 92.56 113 SER A CA 1
ATOM 868 C C . SER A 1 113 ? -5.864 -16.415 4.686 1.00 92.56 113 SER A C 1
ATOM 870 O O . SER A 1 113 ? -7.082 -16.380 4.861 1.00 92.56 113 SER A O 1
ATOM 872 N N . VAL A 1 114 ? -5.024 -16.803 5.652 1.00 94.81 114 VAL A N 1
ATOM 873 C CA . VAL A 1 114 ? -5.478 -17.247 6.981 1.00 94.81 114 VAL A CA 1
ATOM 874 C C . VAL A 1 114 ? -6.196 -16.114 7.718 1.00 94.81 114 VAL A C 1
ATOM 876 O O . VAL A 1 114 ? -7.272 -16.321 8.284 1.00 94.81 114 VAL A O 1
ATOM 879 N N . SER A 1 115 ? -5.632 -14.903 7.672 1.00 95.19 115 SER A N 1
ATOM 880 C CA . SER A 1 115 ? -6.243 -13.713 8.270 1.00 95.19 115 SER A CA 1
ATOM 881 C C . SER A 1 115 ? -7.610 -13.407 7.653 1.00 95.19 115 SER A C 1
ATOM 883 O O . SER A 1 115 ? -8.578 -13.188 8.378 1.00 95.19 115 SER A O 1
ATOM 885 N N . LEU A 1 116 ? -7.724 -13.480 6.324 1.00 94.44 116 LEU A N 1
ATOM 886 C CA . LEU A 1 116 ? -8.969 -13.239 5.599 1.00 94.44 116 LEU A CA 1
ATOM 887 C C . LEU A 1 116 ? -10.079 -14.211 6.031 1.00 94.44 116 LEU A C 1
ATOM 889 O O . LEU A 1 116 ? -11.172 -13.767 6.376 1.00 94.44 116 LEU A O 1
ATOM 893 N N . ILE A 1 117 ? -9.795 -15.517 6.076 1.00 95.88 117 ILE A N 1
ATOM 894 C CA . ILE A 1 117 ? -10.771 -16.542 6.492 1.00 95.88 117 ILE A CA 1
ATOM 895 C C . ILE A 1 117 ? -11.245 -16.292 7.932 1.00 95.88 117 ILE A C 1
ATOM 897 O O . ILE A 1 117 ? -12.446 -16.332 8.219 1.00 95.88 117 ILE A O 1
ATOM 901 N N . SER A 1 118 ? -10.308 -15.994 8.836 1.00 95.88 118 SER A N 1
ATOM 902 C CA . SER A 1 118 ? -10.607 -15.701 10.240 1.00 95.88 118 SER A CA 1
ATOM 903 C C . SER A 1 118 ? -11.482 -14.450 10.394 1.00 95.88 118 SER A C 1
ATOM 905 O O . SER A 1 118 ? -12.521 -14.489 11.055 1.00 95.88 118 SER A O 1
ATOM 907 N N . LEU A 1 119 ? -11.121 -13.352 9.720 1.00 94.75 119 LEU A N 1
ATOM 908 C CA . LEU A 1 119 ? -11.847 -12.082 9.782 1.00 94.75 119 LEU A CA 1
ATOM 909 C C . LEU A 1 119 ? -13.251 -12.179 9.177 1.00 94.75 119 LEU A C 1
ATOM 911 O O . LEU A 1 119 ? -14.197 -11.645 9.756 1.00 94.75 119 LEU A O 1
ATOM 915 N N . ILE A 1 120 ? -13.412 -12.884 8.053 1.00 94.56 120 ILE A N 1
ATOM 916 C CA . ILE A 1 120 ? -14.732 -13.131 7.455 1.00 94.56 120 ILE A CA 1
ATOM 917 C C . ILE A 1 120 ? -15.611 -13.898 8.444 1.00 94.56 120 ILE A C 1
ATOM 919 O O . ILE A 1 120 ? -16.745 -13.495 8.700 1.00 94.56 120 ILE A O 1
ATOM 923 N N . THR A 1 121 ? -15.072 -14.954 9.057 1.00 94.44 121 THR A N 1
ATOM 924 C CA . THR A 1 121 ? -15.794 -15.734 10.071 1.00 94.44 121 THR A CA 1
ATOM 925 C C . THR A 1 121 ? -16.205 -14.851 11.254 1.00 94.44 121 THR A C 1
ATOM 927 O O . THR A 1 121 ? -17.358 -14.897 11.685 1.00 94.44 121 THR A O 1
ATOM 930 N N . ALA A 1 122 ? -15.309 -13.986 11.739 1.00 93.69 122 ALA A N 1
ATOM 931 C CA . ALA A 1 122 ? -15.596 -13.057 12.831 1.00 93.69 122 ALA A CA 1
ATOM 932 C C . ALA A 1 122 ? -16.717 -12.060 12.484 1.00 93.69 122 ALA A C 1
ATOM 934 O O . ALA A 1 122 ? -17.625 -11.856 13.292 1.00 93.69 122 ALA A O 1
ATOM 935 N N . ILE A 1 123 ? -16.701 -11.475 11.281 1.00 92.69 123 ILE A N 1
ATOM 936 C CA . ILE A 1 123 ? -17.770 -10.577 10.818 1.00 92.69 123 ILE A CA 1
ATOM 937 C C . ILE A 1 123 ? -19.100 -11.323 10.725 1.00 92.69 123 ILE A C 1
ATOM 939 O O . ILE A 1 123 ? -20.108 -10.819 11.214 1.00 92.69 123 ILE A O 1
ATOM 943 N N . VAL A 1 124 ? -19.117 -12.527 10.146 1.00 92.12 124 VAL A N 1
ATOM 944 C CA . VAL A 1 124 ? -20.339 -13.337 10.019 1.00 92.12 124 VAL A CA 1
ATOM 945 C C . VAL A 1 124 ? -20.950 -13.616 11.395 1.00 92.12 124 VAL A C 1
ATOM 947 O O . VAL A 1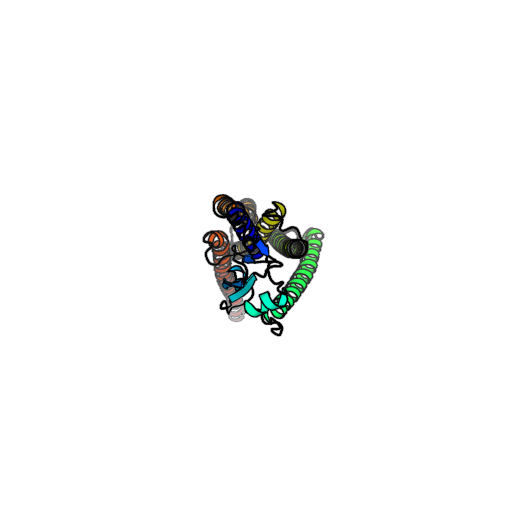 124 ? -22.143 -13.390 11.590 1.00 92.12 124 VAL A O 1
ATOM 950 N N . VAL A 1 125 ? -20.135 -14.020 12.374 1.00 92.62 125 VAL A N 1
ATOM 951 C CA . VAL A 1 125 ? -20.577 -14.233 13.761 1.00 92.62 125 VAL A CA 1
ATOM 952 C C . VAL A 1 125 ? -21.164 -12.948 14.351 1.00 92.62 125 VAL A C 1
ATOM 954 O O . VAL A 1 125 ? -22.294 -12.956 14.844 1.00 92.62 125 VAL A O 1
ATOM 957 N N . LEU A 1 126 ? -20.442 -11.827 14.269 1.00 89.06 126 LEU A N 1
ATOM 958 C CA . LEU A 1 126 ? -20.900 -10.556 14.835 1.00 89.06 126 LEU A CA 1
ATOM 959 C C . LEU A 1 126 ? -22.178 -10.024 14.164 1.00 89.06 126 LEU A C 1
ATOM 961 O O . LEU A 1 126 ? -22.986 -9.407 14.851 1.00 89.06 126 LEU A O 1
ATOM 965 N N . CYS A 1 127 ? -22.385 -10.286 12.869 1.00 86.75 127 CYS A N 1
ATOM 966 C CA . CYS A 1 127 ? -23.584 -9.891 12.122 1.00 86.75 127 CYS A CA 1
ATOM 967 C C . CYS A 1 127 ? -24.811 -10.768 12.428 1.00 86.75 127 CYS A C 1
ATOM 969 O O . CYS A 1 127 ? -25.938 -10.269 12.437 1.00 86.75 127 CYS A O 1
ATOM 971 N N . ILE A 1 128 ? -24.621 -12.073 12.664 1.00 90.62 128 ILE A N 1
ATOM 972 C CA . ILE A 1 128 ? -25.719 -13.005 12.978 1.00 90.62 128 ILE A CA 1
ATOM 973 C C . ILE A 1 128 ? -26.244 -12.751 14.392 1.00 90.62 128 ILE A C 1
ATOM 975 O O . ILE A 1 128 ? -27.456 -12.683 14.628 1.00 90.62 128 ILE A O 1
ATOM 979 N N . PHE A 1 129 ? -25.341 -12.588 15.358 1.00 90.38 129 PHE A N 1
ATOM 980 C CA . PHE A 1 129 ? -25.724 -12.404 16.749 1.00 90.38 129 PHE A CA 1
ATOM 981 C C . PHE A 1 129 ? -26.077 -10.943 17.031 1.00 90.38 129 PHE A C 1
ATOM 983 O O . PHE A 1 129 ? -25.299 -10.199 17.621 1.00 90.38 129 PHE A O 1
ATOM 990 N N . ARG A 1 130 ? -27.324 -10.559 16.723 1.00 82.44 130 ARG A N 1
ATOM 991 C CA . ARG A 1 130 ? -27.884 -9.228 17.043 1.00 82.44 130 ARG A CA 1
ATOM 992 C C . ARG A 1 130 ? -27.685 -8.796 18.500 1.00 82.44 130 ARG A C 1
ATOM 994 O O . ARG A 1 130 ? -27.583 -7.606 18.770 1.00 82.44 130 ARG A O 1
ATOM 1001 N N . LYS A 1 131 ? -27.600 -9.742 19.444 1.00 83.06 131 LYS A N 1
ATOM 1002 C CA . LYS A 1 131 ? -27.312 -9.447 20.861 1.00 83.06 131 LYS A CA 1
ATOM 1003 C C . LYS A 1 131 ? -25.903 -8.892 21.108 1.00 83.06 131 LYS A C 1
ATOM 1005 O O . LYS A 1 131 ? -25.689 -8.273 22.142 1.00 83.06 131 LYS A O 1
ATOM 1010 N N . LEU A 1 132 ? -24.967 -9.091 20.181 1.00 82.38 132 LEU A N 1
ATOM 1011 C CA . LEU A 1 132 ? -23.607 -8.553 20.226 1.00 82.38 132 LEU A CA 1
ATOM 1012 C C . LEU A 1 132 ? -23.499 -7.179 19.542 1.00 82.38 132 LEU A C 1
ATOM 1014 O O . LEU A 1 132 ? -22.404 -6.633 19.456 1.00 82.38 132 LEU A O 1
ATOM 1018 N N . HIS A 1 133 ? -24.592 -6.596 19.042 1.00 83.56 133 HIS A N 1
ATOM 1019 C CA . HIS A 1 133 ? -24.545 -5.277 18.411 1.00 83.56 133 HIS A CA 1
ATOM 1020 C C . HIS A 1 133 ? -24.418 -4.180 19.475 1.00 83.56 133 HIS A C 1
ATOM 1022 O O . HIS A 1 133 ? -25.401 -3.677 20.015 1.00 83.56 133 HIS A O 1
ATOM 1028 N N . CYS A 1 134 ? -23.177 -3.800 19.758 1.00 84.25 134 CYS A N 1
ATOM 1029 C CA . CYS A 1 134 ? -22.815 -2.659 20.593 1.00 84.25 134 CYS A CA 1
ATOM 1030 C C . CYS A 1 134 ? -21.964 -1.673 19.782 1.00 84.25 134 CYS A C 1
ATOM 1032 O O . CYS A 1 134 ? -21.336 -2.061 18.796 1.00 84.25 134 CYS A O 1
ATOM 1034 N N . THR A 1 135 ? -21.875 -0.416 20.225 1.00 83.06 135 THR A N 1
ATOM 1035 C CA . THR A 1 135 ? -21.033 0.622 19.592 1.00 83.06 135 THR A CA 1
ATOM 1036 C C . THR A 1 135 ? -19.581 0.163 19.429 1.00 83.06 135 THR A C 1
ATOM 1038 O O . THR A 1 135 ? -19.013 0.301 18.349 1.00 83.06 135 THR A O 1
ATOM 1041 N N . ARG A 1 136 ? -19.021 -0.495 20.451 1.00 85.19 136 ARG A N 1
ATOM 1042 C CA . ARG A 1 136 ? -17.694 -1.129 20.406 1.00 85.19 136 ARG A CA 1
ATOM 1043 C C . ARG A 1 136 ? -17.573 -2.173 19.293 1.00 85.19 136 ARG A C 1
ATOM 1045 O O . ARG A 1 136 ? -16.645 -2.119 18.493 1.00 85.19 136 ARG A O 1
ATOM 1052 N N . ASN A 1 137 ? -18.523 -3.103 19.218 1.00 88.88 137 ASN A N 1
ATOM 1053 C CA . ASN A 1 137 ? -18.490 -4.177 18.225 1.00 88.88 137 ASN A CA 1
ATOM 1054 C C . ASN A 1 137 ? -18.667 -3.637 16.803 1.00 88.88 137 ASN A C 1
ATOM 1056 O O . ASN A 1 137 ? -18.109 -4.205 15.874 1.00 88.88 137 ASN A O 1
ATOM 1060 N N . TYR A 1 138 ? -19.348 -2.504 16.634 1.00 89.69 138 TYR A N 1
ATOM 1061 C CA . TYR A 1 138 ? -19.439 -1.823 15.347 1.00 89.69 138 TYR A CA 1
ATOM 1062 C C . TYR A 1 138 ? -18.107 -1.184 14.908 1.00 89.69 138 TYR A C 1
ATOM 1064 O O . TYR A 1 138 ? -17.740 -1.272 13.738 1.00 89.69 138 TYR A O 1
ATOM 1072 N N . ILE A 1 139 ? -17.340 -0.593 15.836 1.00 91.31 139 ILE A N 1
ATOM 1073 C CA . ILE A 1 139 ? -15.975 -0.112 15.545 1.00 91.31 139 ILE A CA 1
ATOM 1074 C C . ILE A 1 139 ? -15.067 -1.288 15.154 1.00 91.31 139 ILE A C 1
ATOM 1076 O O . ILE A 1 139 ? -14.375 -1.207 14.141 1.00 91.31 139 ILE A O 1
ATOM 1080 N N . HIS A 1 140 ? -15.133 -2.408 15.885 1.00 91.38 140 HIS A N 1
ATOM 1081 C CA . HIS A 1 140 ? -14.393 -3.622 15.524 1.00 91.38 140 HIS A CA 1
ATOM 1082 C C . HIS A 1 140 ? -14.826 -4.192 14.163 1.00 91.38 140 HIS A C 1
ATOM 1084 O O . HIS A 1 140 ? -13.973 -4.605 13.384 1.00 91.38 140 HIS A O 1
ATOM 1090 N N . MET A 1 141 ? -16.121 -4.167 13.823 1.00 91.75 141 MET A N 1
ATOM 1091 C CA . MET A 1 141 ? -16.594 -4.570 12.492 1.00 91.75 141 MET A CA 1
ATOM 1092 C C . MET A 1 141 ? -15.934 -3.735 11.389 1.00 91.75 141 MET A C 1
ATOM 1094 O O . MET A 1 141 ? -15.420 -4.302 10.429 1.00 91.75 141 MET A O 1
ATOM 1098 N N . HIS A 1 142 ? -15.896 -2.407 11.521 1.00 94.69 142 HIS A N 1
ATOM 1099 C CA . HIS A 1 142 ? -15.244 -1.552 10.527 1.00 94.69 142 HIS A CA 1
ATOM 1100 C C . HIS A 1 142 ? -13.731 -1.781 10.432 1.00 94.69 142 HIS A C 1
ATOM 1102 O O . HIS A 1 142 ? -13.192 -1.803 9.324 1.00 94.69 142 HIS A O 1
ATOM 1108 N N . LEU A 1 143 ? -13.059 -2.014 11.562 1.00 94.31 143 LEU A N 1
ATOM 1109 C CA . LEU A 1 143 ? -11.657 -2.422 11.576 1.00 94.31 143 LEU A CA 1
ATOM 1110 C C . LEU A 1 143 ? -11.454 -3.735 10.804 1.00 94.31 143 LEU A C 1
ATOM 1112 O O . LEU A 1 143 ? -10.577 -3.812 9.944 1.00 94.31 143 LEU A O 1
ATOM 1116 N N . PHE A 1 144 ? -12.281 -4.752 11.051 1.00 96.19 144 PHE A N 1
ATOM 1117 C CA . PHE A 1 144 ? -12.193 -6.031 10.344 1.00 96.19 144 PHE A CA 1
ATOM 1118 C C . PHE A 1 144 ? -12.446 -5.870 8.845 1.00 96.19 144 PHE A C 1
ATOM 1120 O O . PHE A 1 144 ? -11.688 -6.412 8.044 1.00 96.19 144 PHE A O 1
ATOM 1127 N N . VAL A 1 145 ? -13.435 -5.060 8.453 1.00 95.56 145 VAL A N 1
ATOM 1128 C CA . VAL A 1 145 ? -13.676 -4.715 7.043 1.00 95.56 145 VAL A CA 1
ATOM 1129 C C . VAL A 1 145 ? -12.443 -4.047 6.429 1.00 95.56 145 VAL A C 1
ATOM 1131 O O . VAL A 1 145 ? -12.058 -4.401 5.318 1.00 95.56 145 VAL A O 1
ATOM 1134 N N . SER A 1 146 ? -11.773 -3.139 7.145 1.00 96.50 146 SER A N 1
ATOM 1135 C CA . SER A 1 146 ? -10.552 -2.490 6.647 1.00 96.50 146 SER A CA 1
ATOM 1136 C C . SER A 1 146 ? -9.412 -3.493 6.395 1.00 96.50 146 SER A C 1
ATOM 1138 O O . SER A 1 146 ? -8.732 -3.412 5.371 1.00 96.50 146 SER A O 1
ATOM 1140 N N . PHE A 1 147 ? -9.245 -4.496 7.266 1.00 95.62 147 PHE A N 1
ATOM 1141 C CA . PHE A 1 147 ? -8.240 -5.547 7.087 1.00 95.62 147 PHE A CA 1
ATOM 1142 C C . PHE A 1 147 ? -8.591 -6.531 5.968 1.00 95.62 147 PHE A C 1
ATOM 1144 O O . PHE A 1 147 ? -7.695 -6.952 5.236 1.00 95.62 147 PHE A O 1
ATOM 1151 N N . ILE A 1 148 ? -9.874 -6.857 5.792 1.00 95.44 148 ILE A N 1
ATOM 1152 C CA . ILE A 1 148 ? -10.358 -7.662 4.663 1.00 95.44 148 ILE A CA 1
ATOM 1153 C C . ILE A 1 148 ? -10.087 -6.937 3.345 1.00 95.44 148 ILE A C 1
ATOM 1155 O O . ILE A 1 148 ? -9.498 -7.524 2.441 1.00 95.44 148 ILE A O 1
ATOM 1159 N N . LEU A 1 149 ? -10.439 -5.650 3.248 1.00 95.00 149 LEU A N 1
ATOM 1160 C CA . LEU A 1 149 ? -10.163 -4.840 2.059 1.00 95.00 149 LEU A CA 1
ATOM 1161 C C . LEU A 1 149 ? -8.663 -4.766 1.764 1.00 95.00 149 LEU A C 1
ATOM 1163 O O . LEU A 1 149 ? -8.268 -4.933 0.615 1.00 95.00 149 LEU A O 1
ATOM 1167 N N . LYS A 1 150 ? -7.816 -4.592 2.788 1.00 94.94 150 LYS A N 1
ATOM 1168 C CA . LYS A 1 150 ? -6.355 -4.644 2.631 1.00 94.94 150 LYS A CA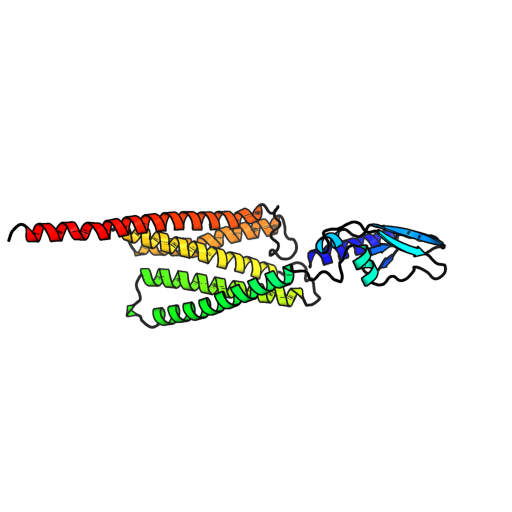 1
ATOM 1169 C C . LYS A 1 150 ? -5.885 -5.985 2.066 1.00 94.94 150 LYS A C 1
ATOM 1171 O O . LYS A 1 150 ? -5.082 -5.988 1.141 1.00 94.94 150 LYS A O 1
ATOM 1176 N N . ALA A 1 151 ? -6.358 -7.107 2.606 1.00 93.69 151 ALA A N 1
ATOM 1177 C CA . ALA A 1 151 ? -5.968 -8.432 2.127 1.00 93.69 151 ALA A CA 1
ATOM 1178 C C . ALA A 1 151 ? -6.409 -8.663 0.671 1.00 93.69 151 ALA A C 1
ATOM 1180 O O . ALA A 1 151 ? -5.608 -9.101 -0.149 1.00 93.69 151 ALA A O 1
ATOM 1181 N N . ILE A 1 152 ? -7.647 -8.292 0.328 1.00 93.44 152 ILE A N 1
ATOM 1182 C CA . ILE A 1 152 ? -8.159 -8.355 -1.048 1.00 93.44 152 ILE A CA 1
ATOM 1183 C C . ILE A 1 152 ? -7.314 -7.475 -1.976 1.00 93.44 152 ILE A C 1
ATOM 1185 O O . ILE A 1 152 ? -6.927 -7.920 -3.051 1.00 93.44 152 ILE A O 1
ATOM 1189 N N . ALA A 1 153 ? -6.974 -6.255 -1.558 1.00 92.19 153 ALA A N 1
ATOM 1190 C CA . ALA A 1 153 ? -6.167 -5.348 -2.362 1.00 92.19 153 ALA A CA 1
ATOM 1191 C C . ALA A 1 153 ? -4.743 -5.874 -2.611 1.00 92.19 153 ALA A C 1
ATOM 1193 O O . ALA A 1 153 ? -4.227 -5.685 -3.708 1.00 92.19 153 ALA A O 1
ATOM 1194 N N . VAL A 1 154 ? -4.126 -6.562 -1.639 1.00 89.75 154 VAL A N 1
ATOM 1195 C CA . VAL A 1 154 ? -2.835 -7.253 -1.832 1.00 89.75 154 VAL A CA 1
ATOM 1196 C C . VAL A 1 154 ? -2.959 -8.310 -2.931 1.00 89.75 154 VAL A C 1
ATOM 1198 O O . VAL A 1 154 ? -2.155 -8.311 -3.857 1.00 89.75 154 VAL A O 1
ATOM 1201 N N . PHE A 1 155 ? -3.995 -9.153 -2.887 1.00 89.69 155 PHE A N 1
ATOM 1202 C CA . PHE A 1 155 ? -4.199 -10.181 -3.913 1.00 89.69 155 PHE A CA 1
ATOM 1203 C C . PHE A 1 155 ? -4.454 -9.592 -5.299 1.00 89.69 155 PHE A C 1
ATOM 1205 O O . PHE A 1 155 ? -3.860 -10.046 -6.271 1.00 89.69 155 PHE A O 1
ATOM 1212 N N . VAL A 1 156 ? -5.296 -8.559 -5.398 1.00 87.69 156 VAL A N 1
ATOM 1213 C CA . VAL A 1 156 ? -5.566 -7.883 -6.676 1.00 87.69 156 VAL A CA 1
ATOM 1214 C C . VAL A 1 156 ? -4.287 -7.259 -7.234 1.00 87.69 156 VAL A C 1
ATOM 1216 O O . VAL A 1 156 ? -4.002 -7.423 -8.417 1.00 87.69 156 VAL A O 1
ATOM 1219 N N . LYS A 1 157 ? -3.485 -6.593 -6.392 1.00 85.19 157 LYS A N 1
ATOM 1220 C CA . LYS A 1 157 ? -2.190 -6.025 -6.792 1.00 85.19 157 LYS A CA 1
ATOM 1221 C C . LYS A 1 157 ? -1.251 -7.103 -7.331 1.00 85.19 157 LYS A C 1
ATOM 1223 O O . LYS A 1 157 ? -0.623 -6.898 -8.364 1.00 85.19 157 LYS A O 1
ATOM 1228 N N . ASP A 1 158 ? -1.172 -8.242 -6.651 1.00 81.50 158 ASP A N 1
ATOM 1229 C CA . ASP A 1 158 ? -0.278 -9.334 -7.028 1.00 81.50 158 ASP A CA 1
ATOM 1230 C C . ASP A 1 158 ? -0.694 -10.020 -8.329 1.00 81.50 158 ASP A C 1
ATOM 1232 O O . ASP A 1 158 ? 0.174 -10.317 -9.145 1.00 81.50 158 ASP A O 1
ATOM 1236 N N . VAL A 1 159 ? -1.995 -10.241 -8.546 1.00 79.94 159 VAL A N 1
ATOM 1237 C CA . VAL A 1 159 ? -2.514 -10.782 -9.814 1.00 79.94 159 VAL A CA 1
ATOM 1238 C C . VAL A 1 159 ? -2.223 -9.811 -10.954 1.00 79.94 159 VAL A C 1
ATOM 1240 O O . VAL A 1 159 ? -1.712 -10.218 -11.990 1.00 79.94 159 VAL A O 1
ATOM 1243 N N . VAL A 1 160 ? -2.475 -8.516 -10.749 1.00 74.56 160 VAL A N 1
ATOM 1244 C CA . VAL A 1 160 ? -2.281 -7.495 -11.787 1.00 74.56 160 VAL A CA 1
ATOM 1245 C C . VAL A 1 160 ? -0.800 -7.296 -12.122 1.00 74.56 160 VAL A C 1
ATOM 1247 O O . VAL A 1 160 ? -0.452 -7.193 -13.290 1.00 74.56 160 VAL A O 1
ATOM 1250 N N . LEU A 1 161 ? 0.098 -7.283 -11.137 1.00 68.75 161 LEU A N 1
ATOM 1251 C CA . LEU A 1 161 ? 1.535 -7.153 -11.408 1.00 68.75 161 LEU A CA 1
ATOM 1252 C C . LEU A 1 161 ? 2.147 -8.414 -12.027 1.00 68.75 161 LEU A C 1
ATOM 1254 O O . LEU A 1 161 ? 3.135 -8.306 -12.746 1.00 68.75 161 LEU A O 1
ATOM 1258 N N . TYR A 1 162 ? 1.594 -9.595 -11.736 1.00 64.25 162 TYR A N 1
ATOM 1259 C CA . TYR A 1 162 ? 2.134 -10.866 -12.219 1.00 64.25 162 TYR A CA 1
ATOM 1260 C C . TYR A 1 162 ? 1.598 -11.230 -13.609 1.00 64.25 162 TYR A C 1
ATOM 1262 O O . TYR A 1 162 ? 2.389 -11.495 -14.507 1.00 64.25 162 TYR A O 1
ATOM 1270 N N . GLU A 1 163 ? 0.281 -11.168 -13.833 1.00 55.88 163 GLU A N 1
ATOM 1271 C CA . GLU A 1 163 ? -0.303 -11.535 -15.132 1.00 55.88 163 GLU A CA 1
ATOM 1272 C C . GLU A 1 163 ? -0.001 -10.510 -16.235 1.00 55.88 163 GLU A C 1
ATOM 1274 O O . GLU A 1 163 ? 0.229 -10.898 -17.375 1.00 55.88 163 GLU A O 1
ATOM 1279 N N . PHE A 1 164 ? 0.070 -9.209 -15.923 1.00 51.41 164 PHE A N 1
ATOM 1280 C CA . PHE A 1 164 ? 0.439 -8.186 -16.918 1.00 51.41 164 PHE A CA 1
ATOM 1281 C C . PHE A 1 164 ? 1.952 -7.948 -17.028 1.00 51.41 164 PHE A C 1
ATOM 1283 O O . PHE A 1 164 ? 2.386 -7.200 -17.900 1.00 51.41 164 PHE A O 1
ATOM 1290 N N . GLY A 1 165 ? 2.757 -8.551 -16.148 1.00 46.88 165 GLY A N 1
ATOM 1291 C CA . GLY A 1 165 ? 4.219 -8.484 -16.214 1.00 46.88 165 GLY A CA 1
ATOM 1292 C C . GLY A 1 165 ? 4.840 -9.518 -17.158 1.00 46.88 165 GLY A C 1
ATOM 1293 O O . GLY A 1 165 ? 5.960 -9.313 -17.614 1.00 46.88 165 GLY A O 1
ATOM 1294 N N . GLU A 1 166 ? 4.120 -10.607 -17.451 1.00 41.56 166 GLU A N 1
ATOM 1295 C CA . GLU A 1 166 ? 4.624 -11.756 -18.222 1.00 41.56 166 GLU A CA 1
ATOM 1296 C C . GLU A 1 166 ? 4.047 -11.831 -19.652 1.00 41.56 166 GLU A C 1
ATOM 1298 O O . GLU A 1 166 ? 4.613 -12.499 -20.511 1.00 41.56 166 GLU A O 1
ATOM 1303 N N . VAL A 1 167 ? 2.957 -11.111 -19.947 1.00 43.53 167 VAL A N 1
ATOM 1304 C CA . VAL A 1 167 ? 2.304 -11.120 -21.267 1.00 43.53 167 VAL A CA 1
ATOM 1305 C C . VAL A 1 167 ? 2.631 -9.834 -22.019 1.00 43.53 167 VAL A C 1
ATOM 1307 O O . VAL A 1 167 ? 1.922 -8.858 -21.804 1.00 43.53 167 VAL A O 1
ATOM 1310 N N . ASP A 1 168 ? 3.690 -9.862 -22.847 1.00 45.69 168 ASP A N 1
ATOM 1311 C CA . ASP A 1 168 ? 4.063 -9.132 -24.096 1.00 45.69 168 ASP A CA 1
ATOM 1312 C C . ASP A 1 168 ? 3.500 -7.736 -24.457 1.00 45.69 168 ASP A C 1
ATOM 1314 O O . ASP A 1 168 ? 3.886 -7.138 -25.457 1.00 45.69 168 ASP A O 1
ATOM 1318 N N . ASN A 1 169 ? 2.630 -7.150 -23.656 1.00 43.53 169 ASN A N 1
ATOM 1319 C CA . ASN A 1 169 ? 2.066 -5.835 -23.826 1.00 43.53 169 ASN A CA 1
ATOM 1320 C C . ASN A 1 169 ? 2.515 -5.030 -22.616 1.00 43.53 169 ASN A C 1
ATOM 1322 O O . ASN A 1 169 ? 1.774 -4.920 -21.633 1.00 43.53 169 ASN A O 1
ATOM 1326 N N . CYS A 1 170 ? 3.712 -4.435 -22.704 1.00 53.44 170 CYS A N 1
ATOM 1327 C CA . CYS A 1 170 ? 4.073 -3.239 -21.939 1.00 53.44 170 CYS A CA 1
ATOM 1328 C C . CYS A 1 170 ? 3.057 -2.136 -22.278 1.00 53.44 170 CYS A C 1
ATOM 1330 O O . CYS A 1 170 ? 3.316 -1.200 -23.026 1.00 53.44 170 CYS A O 1
ATOM 1332 N N . SER A 1 171 ? 1.843 -2.300 -21.758 1.00 46.62 171 SER A N 1
ATOM 1333 C CA . SER A 1 171 ? 0.700 -1.431 -21.948 1.00 46.62 171 SER A CA 1
ATOM 1334 C C . SER A 1 171 ? 0.967 -0.225 -21.075 1.00 46.62 171 SER A C 1
ATOM 1336 O O . SER A 1 171 ? 0.565 -0.182 -19.909 1.00 46.62 171 SER A O 1
ATOM 1338 N N . LEU A 1 172 ? 1.746 0.694 -21.640 1.00 47.72 172 LEU A N 1
ATOM 1339 C CA . LEU A 1 172 ? 2.136 1.981 -21.098 1.00 47.72 172 LEU A CA 1
ATOM 1340 C C . LEU A 1 172 ? 0.987 2.558 -20.258 1.00 47.72 172 LEU A C 1
ATOM 1342 O O . LEU A 1 172 ? -0.045 2.963 -20.788 1.00 47.72 172 LEU A O 1
ATOM 1346 N N . GLY A 1 173 ? 1.124 2.517 -18.932 1.00 55.28 173 GLY A N 1
ATOM 1347 C CA . GLY A 1 173 ? 0.207 3.200 -18.024 1.00 55.28 173 GLY A CA 1
ATOM 1348 C C . GLY A 1 173 ? -1.281 2.893 -18.220 1.00 55.28 173 GLY A C 1
ATOM 1349 O O . GLY A 1 173 ? -2.082 3.827 -18.146 1.00 55.28 173 GLY A O 1
ATOM 1350 N N . SER A 1 174 ? -1.673 1.625 -18.433 1.00 66.69 174 SER A N 1
ATOM 1351 C CA . SER A 1 174 ? -3.098 1.258 -18.416 1.00 66.69 174 SER A CA 1
ATOM 1352 C C . SER A 1 174 ? -3.757 1.837 -17.163 1.00 66.69 174 SER A C 1
ATOM 1354 O O . SER A 1 174 ? -3.304 1.606 -16.036 1.00 66.69 174 SER A O 1
ATOM 1356 N N . VAL A 1 175 ? -4.839 2.595 -17.366 1.00 77.12 175 VAL A N 1
ATOM 1357 C CA . VAL A 1 175 ? -5.627 3.226 -16.293 1.00 77.12 175 VAL A CA 1
ATOM 1358 C C . VAL A 1 175 ? -6.012 2.193 -15.226 1.00 77.12 175 VAL A C 1
ATOM 1360 O O . VAL A 1 175 ? -6.085 2.528 -14.045 1.00 77.12 175 VAL A O 1
ATOM 1363 N N . GLY A 1 176 ? -6.161 0.921 -15.619 1.00 78.12 176 GLY A N 1
ATOM 1364 C CA . GLY A 1 176 ? -6.384 -0.202 -14.713 1.00 78.12 176 GLY A CA 1
ATOM 1365 C C . GLY A 1 176 ? -5.250 -0.431 -13.707 1.00 78.12 176 GLY A C 1
ATOM 1366 O O . GLY A 1 176 ? -5.528 -0.544 -12.517 1.00 78.12 176 GLY A O 1
ATOM 1367 N N . CYS A 1 177 ? -3.981 -0.430 -14.135 1.00 82.06 177 CYS A N 1
ATOM 1368 C CA . CYS A 1 177 ? -2.849 -0.618 -13.217 1.00 82.06 177 CYS A CA 1
ATOM 1369 C C . CYS A 1 177 ? -2.763 0.540 -12.214 1.00 82.06 177 CYS A C 1
ATOM 1371 O O . CYS A 1 177 ? -2.684 0.317 -11.006 1.00 82.06 177 CYS A O 1
ATOM 1373 N N . LYS A 1 178 ? -2.897 1.785 -12.696 1.00 83.50 178 LYS A N 1
ATOM 1374 C CA . LYS A 1 178 ? -2.914 2.981 -11.836 1.00 83.50 178 LYS A CA 1
ATOM 1375 C C . LYS A 1 178 ? -4.053 2.915 -10.812 1.00 83.50 178 LYS A C 1
ATOM 1377 O O . LYS A 1 178 ? -3.823 3.139 -9.625 1.00 83.50 178 LYS A O 1
ATOM 1382 N N . ALA A 1 179 ? -5.259 2.535 -11.241 1.00 87.00 179 ALA A N 1
ATOM 1383 C CA . ALA A 1 179 ? -6.413 2.384 -10.357 1.00 87.00 179 ALA A CA 1
ATOM 1384 C C . ALA A 1 179 ? -6.197 1.306 -9.282 1.00 87.00 179 ALA A C 1
ATOM 1386 O O . ALA A 1 179 ? -6.530 1.532 -8.119 1.00 87.00 179 ALA A O 1
ATOM 1387 N N . VAL A 1 180 ? -5.598 0.166 -9.642 1.00 88.56 180 VAL A N 1
ATOM 1388 C CA . VAL A 1 180 ? -5.280 -0.920 -8.699 1.00 88.56 180 VAL A CA 1
ATOM 1389 C C . VAL A 1 180 ? -4.272 -0.460 -7.650 1.00 88.56 180 VAL A C 1
ATOM 1391 O O . VAL A 1 180 ? -4.474 -0.719 -6.464 1.00 88.56 180 VAL A O 1
ATOM 1394 N N . ILE A 1 181 ? -3.234 0.280 -8.048 1.00 87.50 181 ILE A N 1
ATOM 1395 C CA . ILE A 1 181 ? -2.260 0.833 -7.102 1.00 87.50 181 ILE A CA 1
ATOM 1396 C C . ILE A 1 181 ? -2.906 1.864 -6.174 1.00 87.50 181 ILE A C 1
ATOM 1398 O O . ILE A 1 181 ? -2.723 1.789 -4.960 1.00 87.50 181 ILE A O 1
ATOM 1402 N N . VAL A 1 182 ? -3.704 2.796 -6.703 1.00 91.00 182 VAL A N 1
ATOM 1403 C CA . VAL A 1 182 ? -4.427 3.785 -5.883 1.00 91.00 182 VAL A CA 1
ATOM 1404 C C . VAL A 1 182 ? -5.349 3.089 -4.878 1.00 91.00 182 VAL A C 1
ATOM 1406 O O . VAL A 1 182 ? -5.351 3.433 -3.694 1.00 91.00 182 VAL A O 1
ATOM 1409 N N . PHE A 1 183 ? -6.092 2.075 -5.326 1.00 92.88 183 PHE A N 1
ATOM 1410 C CA . PHE A 1 183 ? -6.957 1.268 -4.469 1.00 92.88 183 PHE A CA 1
ATOM 1411 C C . PHE A 1 183 ? -6.162 0.536 -3.381 1.00 92.88 183 PHE A C 1
ATOM 1413 O O . PHE A 1 183 ? -6.534 0.578 -2.208 1.00 92.88 183 PHE A O 1
ATOM 1420 N N . PHE A 1 184 ? -5.029 -0.070 -3.738 1.00 92.38 184 PHE A N 1
ATOM 1421 C CA . PHE A 1 184 ? -4.135 -0.726 -2.789 1.00 92.38 184 PHE A CA 1
ATOM 1422 C C . PHE A 1 184 ? -3.630 0.234 -1.708 1.00 92.38 184 PHE A C 1
ATOM 1424 O O . PHE A 1 184 ? -3.770 -0.057 -0.516 1.00 92.38 184 PHE A O 1
ATOM 1431 N N . GLN A 1 185 ? -3.116 1.402 -2.100 1.00 92.31 185 GLN A N 1
ATOM 1432 C CA . GLN A 1 185 ? -2.627 2.406 -1.152 1.00 92.31 185 GLN A CA 1
ATOM 1433 C C . GLN A 1 185 ? -3.747 2.911 -0.232 1.00 92.31 185 GLN A C 1
ATOM 1435 O O . GLN A 1 185 ? -3.539 3.064 0.975 1.00 92.31 185 GLN A O 1
ATOM 1440 N N . TYR A 1 186 ? -4.960 3.089 -0.765 1.00 95.12 186 TYR A N 1
ATOM 1441 C CA . TYR A 1 186 ? -6.142 3.415 0.031 1.00 95.12 186 TYR A CA 1
ATOM 1442 C C . TYR A 1 186 ? -6.467 2.342 1.069 1.00 95.12 186 TYR A C 1
ATOM 1444 O O . TYR A 1 186 ? -6.609 2.668 2.247 1.00 95.12 186 TYR A O 1
ATOM 1452 N N . CYS A 1 187 ? -6.541 1.068 0.681 1.00 95.94 187 CYS A N 1
ATOM 1453 C CA . CYS A 1 187 ? -6.864 -0.015 1.610 1.00 95.94 187 CYS A CA 1
ATOM 1454 C C . CYS A 1 187 ? -5.800 -0.181 2.705 1.00 95.94 187 CYS A C 1
ATOM 1456 O O . CYS A 1 187 ? -6.137 -0.395 3.873 1.00 95.94 187 CYS A O 1
ATOM 1458 N N . VAL A 1 188 ? -4.517 -0.033 2.358 1.00 94.25 188 VAL A N 1
ATOM 1459 C CA . VAL A 1 188 ? -3.423 -0.039 3.338 1.00 94.25 188 VAL A CA 1
ATOM 1460 C C . VAL A 1 188 ? -3.590 1.114 4.326 1.00 94.25 188 VAL A C 1
ATOM 1462 O O . VAL A 1 188 ? -3.603 0.878 5.536 1.00 94.25 188 VAL A O 1
ATOM 1465 N N . MET A 1 189 ? -3.777 2.342 3.841 1.00 94.81 189 MET A N 1
ATOM 1466 C CA . MET A 1 189 ? -3.925 3.519 4.697 1.00 94.81 189 MET A CA 1
ATOM 1467 C C . MET A 1 189 ? -5.185 3.445 5.570 1.00 94.81 189 MET A C 1
ATOM 1469 O O . MET A 1 189 ? -5.115 3.722 6.767 1.00 94.81 189 MET A O 1
ATOM 1473 N N . ALA A 1 190 ? -6.309 2.989 5.016 1.00 96.50 190 ALA A N 1
ATOM 1474 C CA . ALA A 1 190 ? -7.547 2.777 5.758 1.00 96.50 190 ALA A CA 1
ATOM 1475 C C . ALA A 1 190 ? -7.370 1.796 6.920 1.00 96.50 190 ALA A C 1
ATOM 1477 O O . ALA A 1 190 ? -7.874 2.064 8.008 1.00 96.50 190 ALA A O 1
ATOM 1478 N N . SER A 1 191 ? -6.597 0.719 6.742 1.00 96.19 191 SER A N 1
ATOM 1479 C CA . SER A 1 191 ? -6.318 -0.217 7.840 1.00 96.19 191 SER A CA 1
ATOM 1480 C C . SER A 1 191 ? -5.578 0.439 9.015 1.00 96.19 191 SER A C 1
ATOM 1482 O O . SER A 1 191 ? -5.894 0.173 10.174 1.00 96.19 191 SER A O 1
ATOM 1484 N N . PHE A 1 192 ? -4.642 1.355 8.741 1.00 96.06 192 PHE A N 1
ATOM 1485 C CA . PHE A 1 192 ? -3.922 2.086 9.788 1.00 96.06 192 PHE A CA 1
ATOM 1486 C C . PHE A 1 192 ? -4.801 3.127 10.483 1.00 96.06 192 PHE A C 1
ATOM 1488 O O . PHE A 1 192 ? -4.755 3.240 11.707 1.00 96.06 192 PHE A O 1
ATOM 1495 N N . PHE A 1 193 ? -5.624 3.856 9.727 1.00 96.00 193 PHE A N 1
ATOM 1496 C CA . PHE A 1 193 ? -6.553 4.833 10.294 1.00 96.00 193 PHE A CA 1
ATOM 1497 C C . PHE A 1 193 ? -7.642 4.164 11.138 1.00 96.00 193 PHE A C 1
ATOM 1499 O O . PHE A 1 193 ? -7.972 4.675 12.204 1.00 96.00 193 PHE A O 1
ATOM 1506 N N . TRP A 1 194 ? -8.166 3.006 10.726 1.00 96.94 194 TRP A N 1
ATOM 1507 C CA . TRP A 1 194 ? -9.119 2.248 11.541 1.00 96.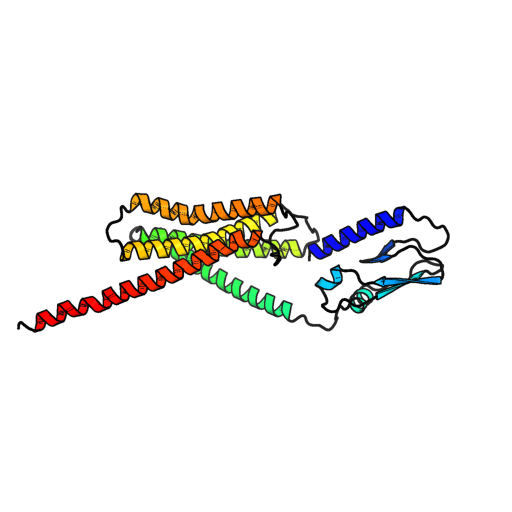94 194 TRP A CA 1
ATOM 1508 C C . TRP A 1 194 ? -8.498 1.702 12.824 1.00 96.94 194 TRP A C 1
ATOM 1510 O O . TRP A 1 194 ? -9.135 1.768 13.875 1.00 96.94 194 TRP A O 1
ATOM 1520 N N . LEU A 1 195 ? -7.241 1.255 12.771 1.00 95.38 195 LEU A N 1
ATOM 1521 C CA . LEU A 1 195 ? -6.491 0.872 13.966 1.00 95.38 195 LEU A CA 1
ATOM 1522 C C . LEU A 1 195 ? -6.305 2.067 14.925 1.00 95.38 195 LEU A C 1
ATOM 1524 O O . LEU A 1 195 ? -6.458 1.929 16.137 1.00 95.38 195 LEU A O 1
ATOM 1528 N N . LEU A 1 196 ? -6.034 3.264 14.393 1.00 95.44 196 LEU A N 1
ATOM 1529 C CA . LEU A 1 196 ? -5.970 4.495 15.186 1.00 95.44 196 LEU A CA 1
ATOM 1530 C C . LEU A 1 196 ? -7.330 4.867 15.794 1.00 95.44 196 LEU A C 1
ATOM 1532 O O . LEU A 1 196 ? -7.393 5.243 16.963 1.00 95.44 196 LEU A O 1
ATOM 1536 N N . VAL A 1 197 ? -8.416 4.762 15.024 1.00 95.12 197 VAL A N 1
ATOM 1537 C CA . VAL A 1 197 ? -9.782 5.041 15.493 1.00 95.12 197 VAL A CA 1
ATOM 1538 C C . VAL A 1 197 ? -10.175 4.103 16.631 1.00 95.12 197 VAL A C 1
ATOM 1540 O O . VAL A 1 197 ? -10.736 4.564 17.624 1.00 95.12 197 VAL A O 1
ATOM 1543 N N . GLU A 1 198 ? -9.848 2.815 16.533 1.00 94.12 198 GLU A N 1
ATOM 1544 C CA . GLU A 1 198 ? -10.057 1.853 17.616 1.00 94.12 198 GLU A CA 1
ATOM 1545 C C . GLU A 1 198 ? -9.283 2.250 18.883 1.00 94.12 198 GLU A C 1
ATOM 1547 O O . GLU A 1 198 ? -9.869 2.313 19.967 1.00 94.12 198 GLU A O 1
ATOM 1552 N N . GLY A 1 199 ? -7.996 2.593 18.748 1.00 93.00 199 GLY A N 1
ATOM 1553 C CA . GLY A 1 199 ? -7.164 3.052 19.863 1.00 93.00 199 GLY A CA 1
ATOM 1554 C C . GLY A 1 199 ? -7.703 4.326 20.524 1.00 93.00 199 GLY A C 1
ATOM 1555 O O . GLY A 1 199 ? -7.789 4.408 21.752 1.00 93.00 199 GLY A O 1
ATOM 1556 N N . LEU A 1 200 ? -8.128 5.308 19.721 1.00 92.25 200 LEU A N 1
ATOM 1557 C CA . LEU A 1 200 ? -8.731 6.554 20.202 1.00 92.25 200 LEU A CA 1
ATOM 1558 C C . LEU A 1 200 ? -10.060 6.302 20.913 1.00 92.25 200 LEU A C 1
ATOM 1560 O O . LEU A 1 200 ? -10.297 6.874 21.976 1.00 92.25 200 LEU A O 1
ATOM 1564 N N . TYR A 1 201 ? -10.913 5.443 20.352 1.00 90.81 201 TYR A N 1
ATOM 1565 C CA . TYR A 1 201 ? -12.198 5.079 20.943 1.00 90.81 201 TYR A CA 1
ATOM 1566 C C . TYR A 1 201 ? -12.012 4.379 22.296 1.00 90.81 201 TYR A C 1
ATOM 1568 O O . TYR A 1 201 ? -12.656 4.752 23.279 1.00 90.81 201 TYR A O 1
ATOM 1576 N N . LEU A 1 202 ? -11.091 3.412 22.378 1.00 90.31 202 LEU A N 1
ATOM 1577 C CA . LEU A 1 202 ? -10.802 2.689 23.616 1.00 90.31 202 LEU A CA 1
ATOM 1578 C C . LEU A 1 202 ? -10.218 3.615 24.694 1.00 90.31 202 LEU A C 1
ATOM 1580 O O . LEU A 1 202 ? -10.643 3.565 25.849 1.00 90.31 202 LEU A O 1
ATOM 1584 N N . HIS A 1 203 ? -9.283 4.492 24.320 1.00 89.25 203 HIS A N 1
ATOM 1585 C CA . HIS A 1 203 ? -8.719 5.480 25.236 1.00 89.25 203 HIS A CA 1
ATOM 1586 C C . HIS A 1 203 ? -9.785 6.465 25.736 1.00 89.25 203 HIS A C 1
ATOM 1588 O O . HIS A 1 203 ? -9.875 6.718 26.937 1.00 89.25 203 HIS A O 1
ATOM 1594 N N . ALA A 1 204 ? -10.625 6.988 24.838 1.00 88.00 204 ALA A N 1
ATOM 1595 C CA . ALA A 1 204 ? -11.720 7.891 25.179 1.00 88.00 204 ALA A CA 1
ATOM 1596 C C . ALA A 1 204 ? -12.694 7.251 26.180 1.00 88.00 204 ALA A C 1
ATOM 1598 O O . ALA A 1 204 ? -13.017 7.876 27.187 1.00 88.00 204 ALA A O 1
ATOM 1599 N N . LEU A 1 205 ? -13.084 5.989 25.959 1.00 85.69 205 LEU A N 1
ATOM 1600 C CA . LEU A 1 205 ? -13.971 5.238 26.851 1.00 85.69 205 LEU A CA 1
ATOM 1601 C C . LEU A 1 205 ? -13.392 5.071 28.268 1.00 85.69 205 LEU A C 1
ATOM 1603 O O . LEU A 1 205 ? -14.131 5.111 29.250 1.00 85.69 205 LEU A O 1
ATOM 1607 N N . LEU A 1 206 ? -12.079 4.848 28.384 1.00 86.06 206 LEU A N 1
ATOM 1608 C CA . LEU A 1 206 ? -11.421 4.604 29.671 1.00 86.06 206 LEU A CA 1
ATOM 1609 C C . LEU A 1 206 ? -11.061 5.886 30.429 1.00 86.06 206 LEU A C 1
ATOM 1611 O O . LEU A 1 206 ? -11.103 5.873 31.660 1.00 86.06 206 LEU A O 1
ATOM 1615 N N . ALA A 1 207 ? -10.691 6.953 29.716 1.00 81.56 207 ALA A N 1
ATOM 1616 C CA . ALA A 1 207 ? -10.193 8.196 30.301 1.00 81.56 207 ALA A CA 1
ATOM 1617 C C . ALA A 1 207 ? -11.284 9.256 30.521 1.00 81.56 207 ALA A C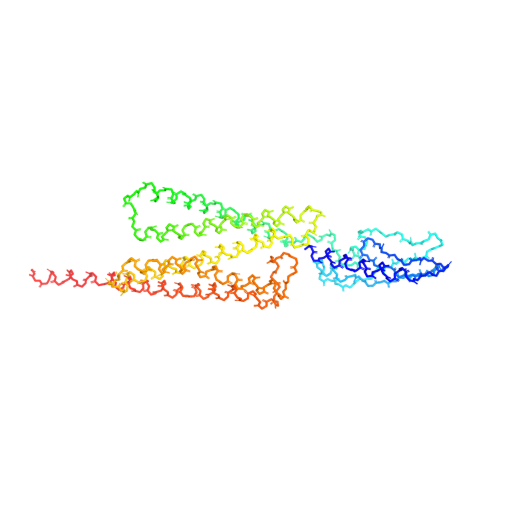 1
ATOM 1619 O O . ALA A 1 207 ? -11.187 10.040 31.461 1.00 81.56 207 ALA A O 1
ATOM 1620 N N . VAL A 1 208 ? -12.315 9.304 29.672 1.00 73.62 208 VAL A N 1
ATOM 1621 C CA . VAL A 1 208 ? -13.328 10.368 29.687 1.00 73.62 208 VAL A CA 1
ATOM 1622 C C . VAL A 1 208 ? -14.715 9.724 29.732 1.00 73.62 208 VAL A C 1
ATOM 1624 O O . VAL A 1 208 ? -15.277 9.292 28.731 1.00 73.62 208 VAL A O 1
ATOM 1627 N N . SER A 1 209 ? -15.278 9.641 30.935 1.00 60.97 209 SER A N 1
ATOM 1628 C CA . SER A 1 209 ? -16.477 8.855 31.259 1.00 60.97 209 SER A CA 1
ATOM 1629 C C . SER A 1 209 ? -17.825 9.457 30.814 1.00 60.97 209 SER A C 1
ATOM 1631 O O . SER A 1 209 ? -18.863 8.927 31.197 1.00 60.97 209 SER A O 1
ATOM 1633 N N . PHE A 1 210 ? -17.850 10.553 30.041 1.00 55.44 210 PHE A N 1
ATOM 1634 C CA . PHE A 1 210 ? -19.077 11.321 29.746 1.00 55.44 210 PHE A CA 1
ATOM 1635 C C . PHE A 1 210 ? -19.175 11.795 28.285 1.00 55.44 210 PHE A C 1
ATOM 1637 O O . PHE A 1 210 ? -19.213 12.995 28.013 1.00 55.44 210 PHE A O 1
ATOM 1644 N N . PHE A 1 211 ? -19.234 10.873 27.320 1.00 60.06 211 PHE A N 1
ATOM 1645 C CA . PHE A 1 211 ? -19.398 11.243 25.908 1.00 60.06 211 PHE A CA 1
ATOM 1646 C C . PHE A 1 211 ? -20.830 11.087 25.385 1.00 60.06 211 PHE A C 1
ATOM 1648 O O . PHE A 1 211 ? -21.514 10.101 25.639 1.00 60.06 211 PHE A O 1
ATOM 1655 N N . SER A 1 212 ? -21.256 12.058 24.569 1.00 61.12 212 SER A N 1
ATOM 1656 C CA . SER A 1 212 ? -22.471 11.976 23.750 1.00 61.12 212 SER A CA 1
ATOM 1657 C C . SER A 1 212 ? -22.246 11.000 22.586 1.00 61.12 212 SER A C 1
ATOM 1659 O O . SER A 1 212 ? -21.801 11.386 21.508 1.00 61.12 212 SER A O 1
ATOM 1661 N N . GLU A 1 213 ? -22.522 9.714 22.803 1.00 66.19 213 GLU A N 1
ATOM 1662 C CA . GLU A 1 213 ? -22.089 8.614 21.923 1.00 66.19 213 GLU A CA 1
ATOM 1663 C C . GLU A 1 213 ? -22.425 8.803 20.430 1.00 66.19 213 GLU A C 1
ATOM 1665 O O . GLU A 1 213 ? -21.636 8.433 19.566 1.00 66.19 213 GLU A O 1
ATOM 1670 N N . ARG A 1 214 ? -23.562 9.422 20.085 1.00 68.81 214 ARG A N 1
ATOM 1671 C CA . ARG A 1 214 ? -24.090 9.396 18.709 1.00 68.81 214 ARG A CA 1
ATOM 1672 C C . ARG A 1 214 ? -23.405 10.357 17.726 1.00 68.81 214 ARG A C 1
ATOM 1674 O O . ARG A 1 214 ? -23.232 9.998 16.564 1.00 68.81 214 ARG A O 1
ATOM 1681 N N . LYS A 1 215 ? -23.018 11.569 18.154 1.00 75.00 215 LYS A N 1
ATOM 1682 C CA . LYS A 1 215 ? -22.391 12.576 17.264 1.00 75.00 215 LYS A CA 1
ATOM 1683 C C . LYS A 1 215 ? -20.903 12.291 17.042 1.00 75.00 215 LYS A C 1
ATOM 1685 O O . LYS A 1 215 ? -20.417 12.404 15.921 1.00 75.00 215 LYS A O 1
ATOM 1690 N N . TYR A 1 216 ? -20.196 11.876 18.092 1.00 78.69 216 TYR A N 1
ATOM 1691 C CA . TYR A 1 216 ? -18.771 11.539 18.013 1.00 78.69 216 TYR A CA 1
ATOM 1692 C C . TYR A 1 216 ? -18.526 10.240 17.236 1.00 78.69 216 TYR A C 1
ATOM 1694 O O . TYR A 1 216 ? -17.527 10.125 16.535 1.00 78.69 216 TYR A O 1
ATOM 1702 N N . PHE A 1 217 ? -19.473 9.299 17.268 1.00 82.12 217 PHE A N 1
ATOM 1703 C CA . PHE A 1 217 ? -19.407 8.077 16.470 1.00 82.12 217 PHE A CA 1
ATOM 1704 C C . PHE A 1 217 ? -19.316 8.335 14.960 1.00 82.12 217 PHE A C 1
ATOM 1706 O O . PHE A 1 217 ? -18.453 7.772 14.290 1.00 82.12 217 PHE A O 1
ATOM 1713 N N . TRP A 1 218 ? -20.143 9.239 14.426 1.00 86.62 218 TRP A N 1
ATOM 1714 C CA . TRP A 1 218 ? -20.049 9.637 13.018 1.00 86.62 218 TRP A CA 1
ATOM 1715 C C . TRP A 1 218 ? -18.707 10.299 12.689 1.00 86.62 218 TRP A C 1
ATOM 1717 O O . TRP A 1 218 ? -18.151 10.048 11.622 1.00 86.62 218 TRP A O 1
ATOM 1727 N N . ALA A 1 219 ? -18.148 11.087 13.612 1.00 89.94 219 ALA A N 1
ATOM 1728 C CA . ALA A 1 219 ? -16.825 11.678 13.428 1.00 89.94 219 ALA A CA 1
ATOM 1729 C C . ALA A 1 219 ? -15.722 10.606 13.329 1.00 89.94 219 ALA A C 1
ATOM 1731 O O . ALA A 1 219 ? -14.871 10.701 12.449 1.00 89.94 219 ALA A O 1
ATOM 1732 N N . TYR A 1 220 ? -15.767 9.551 14.151 1.00 91.19 220 TYR A N 1
ATOM 1733 C CA . TYR A 1 220 ? -14.819 8.433 14.063 1.00 91.19 220 TYR A CA 1
ATOM 1734 C C . TYR A 1 220 ? -14.887 7.699 12.717 1.00 91.19 220 TYR A C 1
ATOM 1736 O O . TYR A 1 220 ? -13.846 7.405 12.135 1.00 91.19 220 TYR A O 1
ATOM 1744 N N . ILE A 1 221 ? -16.091 7.462 12.185 1.00 91.38 221 ILE A N 1
ATOM 1745 C CA . ILE A 1 221 ? -16.274 6.839 10.861 1.00 91.38 221 ILE A CA 1
ATOM 1746 C C . ILE A 1 221 ? -15.689 7.728 9.755 1.00 91.38 221 ILE A C 1
ATOM 1748 O O . ILE A 1 221 ? -14.993 7.231 8.867 1.00 91.38 221 ILE A O 1
ATOM 1752 N N . MET A 1 222 ? -15.927 9.042 9.825 1.00 92.12 222 MET A N 1
ATOM 1753 C CA . MET A 1 222 ? -15.368 10.003 8.870 1.00 92.12 222 MET A CA 1
ATOM 1754 C C . MET A 1 222 ? -13.839 10.065 8.940 1.00 92.12 222 MET A C 1
ATOM 1756 O O . MET A 1 222 ? -13.192 10.161 7.902 1.00 92.12 222 MET A O 1
ATOM 1760 N N . ILE A 1 223 ? -13.247 9.958 10.131 1.00 93.56 223 ILE A N 1
ATOM 1761 C CA . ILE A 1 223 ? -11.788 9.885 10.289 1.00 93.56 223 ILE A CA 1
ATOM 1762 C C . ILE A 1 223 ? -11.249 8.579 9.689 1.00 93.56 223 ILE A C 1
ATOM 1764 O O . ILE A 1 223 ? -10.281 8.617 8.933 1.00 93.56 223 ILE A O 1
ATOM 1768 N N . GLY A 1 224 ? -11.893 7.444 9.980 1.00 94.31 224 GLY A N 1
ATOM 1769 C CA . GLY A 1 224 ? -11.450 6.117 9.545 1.00 94.31 224 GLY A CA 1
ATOM 1770 C C . GLY A 1 224 ? -11.473 5.914 8.028 1.00 94.31 224 GLY A C 1
ATOM 1771 O O . GLY A 1 224 ? -10.509 5.398 7.472 1.00 94.31 224 GLY A O 1
ATOM 1772 N N . TRP A 1 225 ? -12.542 6.336 7.341 1.00 96.12 225 TRP A N 1
ATOM 1773 C CA . TRP A 1 225 ? -12.669 6.171 5.881 1.00 96.12 225 TRP A CA 1
ATOM 1774 C C . TRP A 1 225 ? -12.302 7.421 5.080 1.00 96.12 225 TRP A C 1
ATOM 1776 O O . TRP A 1 225 ? -11.723 7.313 3.999 1.00 96.12 225 TRP A O 1
ATOM 1786 N N . GLY A 1 226 ? -12.648 8.603 5.594 1.00 95.06 226 GLY A N 1
ATOM 1787 C CA . GLY A 1 226 ? -12.455 9.877 4.903 1.00 95.06 226 GLY A CA 1
ATOM 1788 C C . GLY A 1 226 ? -11.017 10.384 4.970 1.00 95.06 226 GLY A C 1
ATOM 1789 O O . GLY A 1 226 ? -10.509 10.872 3.965 1.00 95.06 226 GLY A O 1
ATOM 1790 N N . GLY A 1 227 ? -10.330 10.214 6.106 1.00 94.00 227 GLY A N 1
ATOM 1791 C CA . GLY A 1 227 ? -8.918 10.588 6.255 1.00 94.00 227 GLY A CA 1
ATOM 1792 C C . GLY A 1 227 ? -8.015 9.959 5.182 1.00 94.00 227 GLY A C 1
ATOM 1793 O O . GLY A 1 227 ? -7.376 10.698 4.427 1.00 94.00 227 GLY A O 1
ATOM 1794 N N . PRO A 1 228 ? -8.018 8.620 5.034 1.00 95.50 228 PRO A N 1
ATOM 1795 C CA . PRO A 1 228 ? -7.293 7.932 3.968 1.00 95.50 228 PRO A CA 1
ATOM 1796 C C . PRO A 1 228 ? -7.692 8.389 2.564 1.00 95.50 228 PRO A C 1
ATOM 1798 O O . PRO A 1 228 ? -6.826 8.577 1.715 1.00 95.50 228 PRO A O 1
ATOM 1801 N N . ALA A 1 229 ? -8.989 8.601 2.313 1.00 95.50 229 ALA A N 1
ATOM 1802 C CA . ALA A 1 229 ? -9.472 9.030 1.001 1.00 95.50 229 ALA A CA 1
ATOM 1803 C C . ALA A 1 229 ? -8.880 10.392 0.603 1.00 95.50 229 ALA A C 1
ATOM 1805 O O . ALA A 1 229 ? -8.353 10.543 -0.497 1.00 95.50 229 ALA A O 1
ATOM 1806 N N . ILE A 1 230 ? -8.891 11.370 1.511 1.00 95.00 230 ILE A N 1
ATOM 1807 C CA . ILE A 1 230 ? -8.352 12.711 1.246 1.00 95.00 230 ILE A CA 1
ATOM 1808 C C . ILE A 1 230 ? -6.850 12.648 0.946 1.00 95.00 230 ILE A C 1
ATOM 1810 O O . ILE A 1 230 ? -6.390 13.225 -0.036 1.00 95.00 230 ILE A O 1
ATOM 1814 N N . ILE A 1 231 ? -6.079 11.914 1.749 1.00 93.94 231 ILE A N 1
ATOM 1815 C CA . ILE A 1 231 ? -4.623 11.831 1.573 1.00 93.94 231 ILE A CA 1
ATOM 1816 C C . ILE A 1 231 ? -4.269 11.130 0.256 1.00 93.94 231 ILE A C 1
ATOM 1818 O O . ILE A 1 231 ? -3.418 11.614 -0.489 1.00 93.94 231 ILE A O 1
ATOM 1822 N N . ILE A 1 232 ? -4.937 10.016 -0.060 1.00 93.56 232 ILE A N 1
ATOM 1823 C CA . ILE A 1 232 ? -4.672 9.263 -1.291 1.00 93.56 232 ILE A CA 1
ATOM 1824 C C . ILE A 1 232 ? -5.115 10.032 -2.532 1.00 93.56 232 ILE A C 1
ATOM 1826 O O . ILE A 1 232 ? -4.397 10.016 -3.527 1.00 93.56 232 ILE A O 1
ATOM 1830 N N . THR A 1 233 ? -6.241 10.747 -2.487 1.00 91.69 233 THR A N 1
ATOM 1831 C CA . THR A 1 233 ? -6.641 11.614 -3.609 1.00 91.69 233 THR A CA 1
ATOM 1832 C C . THR A 1 233 ? -5.621 12.728 -3.843 1.00 91.69 233 THR A C 1
ATOM 1834 O O . THR A 1 233 ? -5.209 12.928 -4.981 1.00 91.69 233 THR A O 1
ATOM 1837 N N . ALA A 1 234 ? -5.130 13.389 -2.789 1.00 92.00 234 ALA A N 1
ATOM 1838 C CA . ALA A 1 234 ? -4.083 14.404 -2.910 1.00 92.00 234 ALA A CA 1
ATOM 1839 C C . ALA A 1 234 ? -2.777 13.829 -3.488 1.00 92.00 234 ALA A C 1
ATOM 1841 O O . ALA A 1 234 ? -2.179 14.426 -4.382 1.00 92.00 234 ALA A O 1
ATOM 1842 N N . TRP A 1 235 ? -2.360 12.648 -3.022 1.00 90.69 235 TRP A N 1
ATOM 1843 C CA . TRP A 1 235 ? -1.195 11.946 -3.563 1.00 90.69 235 TRP A CA 1
ATOM 1844 C C . TRP A 1 235 ? -1.380 11.556 -5.033 1.00 90.69 235 TRP A C 1
ATOM 1846 O O . TRP A 1 235 ? -0.496 11.811 -5.844 1.00 90.69 235 TRP A O 1
ATOM 1856 N N . SER A 1 236 ? -2.536 10.988 -5.384 1.00 88.75 236 SER A N 1
ATOM 1857 C CA . SER A 1 236 ? -2.869 10.565 -6.747 1.00 88.75 236 SER A CA 1
ATOM 1858 C C . SER A 1 236 ? -2.880 11.745 -7.714 1.00 88.75 236 SER A C 1
ATOM 1860 O O . SER A 1 236 ? -2.383 11.618 -8.827 1.00 88.75 236 SER A O 1
ATOM 1862 N N . ILE A 1 237 ? -3.421 12.891 -7.293 1.00 88.44 237 ILE A N 1
ATOM 1863 C CA . ILE A 1 237 ? -3.395 14.131 -8.072 1.00 88.44 237 ILE A CA 1
ATOM 1864 C C . ILE A 1 237 ? -1.945 14.598 -8.250 1.00 88.44 237 ILE A C 1
ATOM 1866 O O . ILE A 1 237 ? -1.526 14.876 -9.368 1.00 88.44 237 ILE A O 1
ATOM 1870 N N . GLY A 1 238 ? -1.152 14.619 -7.173 1.00 85.81 238 GLY A N 1
ATOM 1871 C CA . GLY A 1 238 ? 0.269 14.971 -7.241 1.00 85.81 238 GLY A CA 1
ATOM 1872 C C . GLY A 1 238 ? 1.057 14.078 -8.205 1.00 85.81 238 GLY A C 1
ATOM 1873 O O . GLY A 1 238 ? 1.759 14.584 -9.076 1.00 85.81 238 GLY A O 1
ATOM 1874 N N . LYS A 1 239 ? 0.894 12.753 -8.120 1.00 82.94 239 LYS A N 1
ATOM 1875 C CA . LYS A 1 239 ? 1.545 11.815 -9.047 1.00 82.94 239 LYS A CA 1
ATOM 1876 C C . LYS A 1 239 ? 1.085 12.023 -10.493 1.00 82.94 239 LYS A C 1
ATOM 1878 O O . LYS A 1 239 ? 1.940 12.091 -11.366 1.00 82.94 239 LYS A O 1
ATOM 1883 N N . ALA A 1 240 ? -0.213 12.213 -10.736 1.00 83.81 240 ALA A N 1
ATOM 1884 C CA . ALA A 1 240 ? -0.746 12.435 -12.082 1.00 83.81 240 ALA A CA 1
ATOM 1885 C C . ALA A 1 240 ? -0.239 13.727 -12.747 1.00 83.81 240 ALA A C 1
ATOM 1887 O O . ALA A 1 240 ? -0.044 13.748 -13.956 1.00 83.81 240 ALA A O 1
ATOM 1888 N N . TYR A 1 241 ? -0.029 14.803 -11.982 1.00 83.44 241 TYR A N 1
ATOM 1889 C CA . TYR A 1 241 ? 0.441 16.075 -12.546 1.00 83.44 241 TYR A CA 1
ATOM 1890 C C . TYR A 1 241 ? 1.956 16.144 -12.733 1.00 83.44 241 TYR A C 1
ATOM 1892 O O . TYR A 1 241 ? 2.412 16.778 -13.681 1.00 83.44 241 TYR A O 1
ATOM 1900 N N . PHE A 1 242 ? 2.730 15.551 -11.820 1.00 75.94 242 PHE A N 1
ATOM 1901 C CA . PHE A 1 242 ? 4.179 15.750 -11.793 1.00 75.94 242 PHE A CA 1
ATOM 1902 C C . PHE A 1 242 ? 4.978 14.574 -12.359 1.00 75.94 242 PHE A C 1
ATOM 1904 O O . PHE A 1 242 ? 5.993 14.827 -12.991 1.00 75.94 242 PHE A O 1
ATOM 1911 N N . ASN A 1 243 ? 4.539 13.324 -12.164 1.00 67.69 243 ASN A N 1
ATOM 1912 C CA . ASN A 1 243 ? 5.297 12.119 -12.528 1.00 67.69 243 ASN A CA 1
ATOM 1913 C C . ASN A 1 243 ? 4.352 10.995 -13.004 1.00 67.69 243 ASN A C 1
ATOM 1915 O O . ASN A 1 243 ? 4.214 9.967 -12.333 1.00 67.69 243 ASN A O 1
ATOM 1919 N N . ASP A 1 244 ? 3.700 11.179 -14.159 1.00 71.81 244 ASP A N 1
ATOM 1920 C CA . ASP A 1 244 ? 2.794 10.176 -14.743 1.00 71.81 244 ASP A CA 1
ATOM 1921 C C . ASP A 1 244 ? 3.520 9.149 -15.631 1.00 71.81 244 ASP A C 1
ATOM 1923 O O . ASP A 1 244 ? 3.208 8.977 -16.808 1.00 71.81 244 ASP A O 1
ATOM 1927 N N . VAL A 1 245 ? 4.520 8.471 -15.068 1.00 66.50 245 VAL A N 1
ATOM 1928 C CA . VAL A 1 245 ? 5.313 7.463 -15.787 1.00 66.50 245 VAL A CA 1
ATOM 1929 C C . VAL A 1 245 ? 4.895 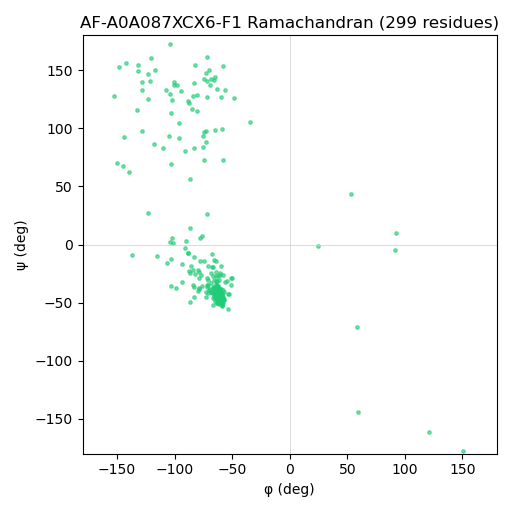6.059 -15.354 1.00 66.50 245 VAL A C 1
ATOM 1931 O O . VAL A 1 245 ? 4.815 5.761 -14.162 1.00 66.50 245 VAL A O 1
ATOM 1934 N N . GLY A 1 246 ? 4.617 5.195 -16.335 1.00 69.56 246 GLY A N 1
ATOM 1935 C CA . GLY A 1 246 ? 4.352 3.771 -16.120 1.00 69.56 246 GLY A CA 1
ATOM 1936 C C . GLY A 1 246 ? 3.163 3.471 -15.195 1.00 69.56 246 GLY A C 1
ATOM 1937 O O . GLY A 1 246 ? 2.129 4.147 -15.217 1.00 69.56 246 GLY A O 1
ATOM 1938 N N . CYS A 1 247 ? 3.300 2.403 -14.404 1.00 71.75 247 CYS A N 1
ATOM 1939 C CA . CYS A 1 247 ? 2.396 2.100 -13.298 1.00 71.75 247 CYS A CA 1
ATOM 1940 C C . CYS A 1 247 ? 3.010 2.601 -11.987 1.00 71.75 247 CYS A C 1
ATOM 1942 O O . CYS A 1 247 ? 4.198 2.405 -11.747 1.00 71.75 247 CYS A O 1
ATOM 1944 N N . TRP A 1 248 ? 2.207 3.215 -11.114 1.00 75.94 248 TRP A N 1
ATOM 1945 C CA . TRP A 1 248 ? 2.679 3.862 -9.879 1.00 75.94 248 TRP A CA 1
ATOM 1946 C C . TRP A 1 248 ? 3.132 2.883 -8.764 1.00 75.94 248 TRP A C 1
ATOM 1948 O O . TRP A 1 248 ? 3.052 3.223 -7.584 1.00 75.94 248 TRP A O 1
ATOM 1958 N N . ASP A 1 249 ? 3.566 1.667 -9.111 1.00 69.38 249 ASP A N 1
ATOM 1959 C CA . ASP A 1 249 ? 4.082 0.646 -8.179 1.00 69.38 249 ASP A CA 1
ATOM 1960 C C . ASP A 1 249 ? 5.560 0.877 -7.816 1.00 69.38 249 ASP A C 1
ATOM 1962 O O . ASP A 1 249 ? 6.005 0.488 -6.736 1.00 69.38 249 ASP A O 1
ATOM 1966 N N . ILE A 1 250 ? 6.319 1.548 -8.689 1.00 62.34 250 ILE A N 1
ATOM 1967 C CA . ILE A 1 250 ? 7.749 1.797 -8.489 1.00 62.34 250 ILE A CA 1
ATOM 1968 C C . ILE A 1 250 ? 7.924 2.991 -7.552 1.00 62.34 250 ILE A C 1
ATOM 1970 O O . ILE A 1 250 ? 7.535 4.119 -7.858 1.00 62.34 250 ILE A O 1
ATOM 1974 N N . ILE A 1 251 ? 8.497 2.722 -6.380 1.00 58.94 251 ILE A N 1
ATOM 1975 C CA . ILE A 1 251 ? 8.842 3.736 -5.385 1.00 58.94 251 ILE A CA 1
ATOM 1976 C C . ILE A 1 251 ? 10.309 4.086 -5.602 1.00 58.94 251 ILE A C 1
ATOM 1978 O O . ILE A 1 251 ? 11.196 3.438 -5.041 1.00 58.94 251 ILE A O 1
ATOM 1982 N N . GLU A 1 252 ? 10.578 5.102 -6.415 1.00 56.28 252 GLU A N 1
ATOM 1983 C CA . GLU A 1 252 ? 11.932 5.634 -6.500 1.00 56.28 252 GLU A CA 1
ATOM 1984 C C . GLU A 1 252 ? 12.279 6.347 -5.189 1.00 56.28 252 GLU A C 1
ATOM 1986 O O . GLU A 1 252 ? 11.480 7.088 -4.614 1.00 56.28 252 GLU A O 1
ATOM 1991 N N . THR A 1 253 ? 13.492 6.138 -4.685 1.00 48.75 253 THR A N 1
ATOM 1992 C CA . THR A 1 253 ? 13.975 6.752 -3.436 1.00 48.75 253 THR A CA 1
ATOM 1993 C C . THR A 1 253 ? 13.976 8.286 -3.479 1.00 48.75 253 THR A C 1
ATOM 1995 O O . THR A 1 253 ? 13.971 8.928 -2.427 1.00 48.75 253 THR A O 1
ATOM 1998 N N . THR A 1 254 ? 13.922 8.869 -4.678 1.00 53.41 254 THR A N 1
ATOM 1999 C CA . THR A 1 254 ? 13.836 10.306 -4.967 1.00 53.41 254 THR A CA 1
ATOM 2000 C C . THR A 1 254 ? 12.405 10.858 -5.036 1.00 53.41 254 THR A C 1
ATOM 2002 O O . THR A 1 254 ? 12.232 12.076 -5.103 1.00 53.41 254 THR A O 1
ATOM 2005 N N . ASP A 1 255 ? 11.365 10.016 -4.986 1.00 66.75 255 ASP A N 1
ATOM 2006 C CA . ASP A 1 255 ? 9.973 10.464 -5.081 1.00 66.75 255 ASP A CA 1
ATOM 2007 C C . ASP A 1 255 ? 9.516 11.171 -3.793 1.00 66.75 255 ASP A C 1
ATOM 2009 O O . ASP A 1 255 ? 9.045 10.559 -2.828 1.00 66.75 255 ASP A O 1
ATOM 2013 N N . VAL A 1 256 ? 9.565 12.506 -3.796 1.00 73.06 256 VAL A N 1
ATOM 2014 C CA . VAL A 1 256 ? 9.044 13.352 -2.703 1.00 73.06 256 VAL A CA 1
ATOM 2015 C C . VAL A 1 256 ? 7.564 13.055 -2.419 1.00 73.06 256 VAL A C 1
ATOM 2017 O O . VAL A 1 256 ? 7.129 13.081 -1.267 1.00 73.06 256 VAL A O 1
ATOM 2020 N N . PHE A 1 257 ? 6.786 12.685 -3.441 1.00 76.94 257 PHE A N 1
ATOM 2021 C CA . PHE A 1 257 ? 5.368 12.351 -3.294 1.00 76.94 257 PHE A CA 1
ATOM 2022 C C . PHE A 1 257 ? 5.126 11.108 -2.429 1.00 76.94 257 PHE A C 1
ATOM 2024 O O . PHE A 1 257 ? 4.093 11.027 -1.767 1.00 76.94 257 PHE A O 1
ATOM 2031 N N . TRP A 1 258 ? 6.070 10.165 -2.342 1.00 81.50 258 TRP A N 1
ATOM 2032 C CA . TRP A 1 258 ? 5.930 8.989 -1.476 1.00 81.50 258 TRP A CA 1
ATOM 2033 C C . TRP A 1 258 ? 5.800 9.362 0.011 1.00 81.50 258 TRP A C 1
ATOM 2035 O O . TRP A 1 258 ? 5.079 8.709 0.774 1.00 81.50 258 TRP A O 1
ATOM 2045 N N . TRP A 1 259 ? 6.420 10.469 0.435 1.00 85.12 259 TRP A N 1
ATOM 2046 C CA . TRP A 1 259 ? 6.306 10.964 1.809 1.00 85.12 259 TRP A CA 1
ATOM 2047 C C . TRP A 1 259 ? 4.886 11.398 2.188 1.00 85.12 259 TRP A C 1
ATOM 2049 O O . TRP A 1 259 ? 4.545 11.338 3.372 1.00 85.12 259 TRP A O 1
ATOM 2059 N N . ILE A 1 260 ? 4.037 11.753 1.216 1.00 87.06 260 ILE A N 1
ATOM 2060 C CA . ILE A 1 260 ? 2.623 12.091 1.450 1.00 87.06 260 ILE A CA 1
ATOM 2061 C C . ILE A 1 260 ? 1.860 10.873 1.989 1.00 87.06 260 ILE A C 1
ATOM 2063 O O . ILE A 1 260 ? 1.010 11.023 2.861 1.00 87.06 260 ILE A O 1
ATOM 2067 N N . ILE A 1 261 ? 2.200 9.663 1.534 1.00 88.44 261 ILE A N 1
ATOM 2068 C CA . ILE A 1 261 ? 1.622 8.407 2.037 1.00 88.44 261 ILE A CA 1
ATOM 2069 C C . ILE A 1 261 ? 2.335 7.946 3.309 1.00 88.44 261 ILE A C 1
ATOM 2071 O O . ILE A 1 261 ? 1.698 7.547 4.287 1.00 88.44 261 ILE A O 1
ATOM 2075 N N . LYS A 1 262 ? 3.670 7.993 3.309 1.00 89.31 262 LYS A N 1
ATOM 2076 C CA . LYS A 1 262 ? 4.489 7.436 4.391 1.00 89.31 262 LYS A CA 1
ATOM 2077 C C . LYS A 1 262 ? 4.309 8.187 5.713 1.00 89.31 262 LYS A C 1
ATOM 2079 O O . LYS A 1 262 ? 4.228 7.554 6.765 1.00 89.31 262 LYS A O 1
ATOM 2084 N N . THR A 1 263 ? 4.231 9.520 5.677 1.00 91.38 263 THR A N 1
ATOM 2085 C CA . THR A 1 263 ? 4.163 10.351 6.895 1.00 91.38 263 THR A CA 1
ATOM 2086 C C . THR A 1 263 ? 2.902 10.080 7.715 1.00 91.38 263 THR A C 1
ATOM 2088 O O . THR A 1 263 ? 3.038 9.796 8.906 1.00 91.38 263 THR A O 1
ATOM 2091 N N . PRO A 1 264 ? 1.684 10.090 7.134 1.00 93.06 264 PRO A N 1
ATOM 2092 C CA . PRO A 1 264 ? 0.465 9.806 7.889 1.00 93.06 264 PRO A CA 1
ATOM 2093 C C . PRO A 1 264 ? 0.433 8.393 8.474 1.00 93.06 264 PRO A C 1
ATOM 2095 O O . PRO A 1 264 ? -0.038 8.213 9.594 1.00 93.06 264 PRO A O 1
ATOM 2098 N N . ILE A 1 265 ? 0.981 7.399 7.764 1.00 93.44 265 ILE A N 1
ATOM 2099 C CA . ILE A 1 265 ? 1.082 6.023 8.273 1.00 93.44 265 ILE A CA 1
ATOM 2100 C C . ILE A 1 265 ? 1.986 5.977 9.509 1.00 93.44 265 ILE A C 1
ATOM 2102 O O . ILE A 1 265 ? 1.581 5.459 10.550 1.00 93.44 265 ILE A O 1
ATOM 2106 N N . LEU A 1 266 ? 3.188 6.556 9.427 1.00 93.88 266 LEU A N 1
ATOM 2107 C CA . LEU A 1 266 ? 4.122 6.597 10.556 1.00 93.88 266 LEU A CA 1
ATOM 2108 C C . LEU A 1 266 ? 3.554 7.379 11.745 1.00 93.88 266 LEU A C 1
ATOM 2110 O O . LEU A 1 266 ? 3.661 6.924 12.884 1.00 93.88 266 LEU A O 1
ATOM 2114 N N . ALA A 1 267 ? 2.902 8.515 11.489 1.00 95.06 267 ALA A N 1
ATOM 2115 C CA . ALA A 1 267 ? 2.229 9.294 12.522 1.00 95.06 267 ALA A CA 1
ATOM 2116 C C . ALA A 1 267 ? 1.115 8.482 13.204 1.00 95.06 267 ALA A C 1
ATOM 2118 O O . ALA A 1 267 ? 1.041 8.453 14.431 1.00 95.06 267 ALA A O 1
ATOM 2119 N N . SER A 1 268 ? 0.296 7.765 12.430 1.00 94.69 268 SER A N 1
ATOM 2120 C CA . SER A 1 268 ? -0.766 6.896 12.951 1.00 94.69 268 SER A CA 1
ATOM 2121 C C . SER A 1 268 ? -0.213 5.784 13.848 1.00 94.69 268 SER A C 1
ATOM 2123 O O . SER A 1 268 ? -0.754 5.532 14.925 1.00 94.69 268 SER A O 1
ATOM 2125 N N . ILE A 1 269 ? 0.890 5.146 13.442 1.00 95.19 269 ILE A N 1
ATOM 2126 C CA . ILE A 1 269 ? 1.571 4.116 14.241 1.00 95.19 269 ILE A CA 1
ATOM 2127 C C . ILE A 1 269 ? 2.088 4.709 15.557 1.00 95.19 269 ILE A C 1
ATOM 2129 O O . ILE A 1 269 ? 1.850 4.135 16.620 1.00 95.19 269 ILE A O 1
ATOM 2133 N N . LEU A 1 270 ? 2.754 5.867 15.502 1.00 96.44 270 LEU A N 1
ATOM 2134 C CA . LEU A 1 270 ? 3.292 6.540 16.684 1.00 96.44 270 LEU A CA 1
ATOM 2135 C C . LEU A 1 270 ? 2.184 6.911 17.678 1.00 96.44 270 LEU A C 1
ATOM 2137 O O . LEU A 1 270 ? 2.299 6.619 18.867 1.00 96.44 270 LEU A O 1
ATOM 2141 N N . VAL A 1 271 ? 1.099 7.525 17.199 1.00 95.88 271 VAL A N 1
ATOM 2142 C CA . VAL A 1 271 ? -0.029 7.913 18.055 1.00 95.88 271 VAL A CA 1
ATOM 2143 C C . VAL A 1 271 ? -0.678 6.678 18.670 1.00 95.88 271 VAL A C 1
ATOM 2145 O O . VAL A 1 271 ? -0.909 6.658 19.877 1.00 95.88 271 VAL A O 1
ATOM 2148 N N . ASN A 1 272 ? -0.917 5.623 17.887 1.00 94.88 272 ASN A N 1
ATOM 2149 C CA . ASN A 1 272 ? -1.497 4.393 18.416 1.00 94.88 272 ASN A CA 1
ATOM 2150 C C . ASN A 1 272 ? -0.603 3.743 19.488 1.00 94.88 272 ASN A C 1
ATOM 2152 O O . ASN A 1 272 ? -1.093 3.297 20.523 1.00 94.88 272 ASN A O 1
ATOM 2156 N N . PHE A 1 273 ? 0.718 3.761 19.298 1.00 95.62 273 PHE A N 1
ATOM 2157 C CA . PHE A 1 273 ? 1.659 3.285 20.308 1.00 95.62 273 PHE A CA 1
ATOM 2158 C C . PHE A 1 273 ? 1.566 4.090 21.615 1.00 95.62 273 PHE A C 1
ATOM 2160 O O . PHE A 1 273 ? 1.502 3.509 22.698 1.00 95.62 273 PHE A O 1
ATOM 2167 N N . VAL A 1 274 ? 1.483 5.423 21.537 1.00 95.31 274 VAL A N 1
ATOM 2168 C CA . VAL A 1 274 ? 1.285 6.275 22.723 1.00 95.31 274 VAL A CA 1
ATOM 2169 C C . VAL A 1 274 ? -0.042 5.952 23.420 1.00 95.31 274 VAL A C 1
ATOM 2171 O O . VAL A 1 274 ? -0.065 5.785 24.641 1.00 95.31 274 VAL A O 1
ATOM 2174 N N . LEU A 1 275 ? -1.134 5.806 22.661 1.00 93.12 275 LEU A N 1
ATOM 2175 C CA . LEU A 1 275 ? -2.450 5.441 23.199 1.00 93.12 275 LEU A CA 1
ATOM 2176 C C . LEU A 1 275 ? -2.412 4.089 23.914 1.00 93.12 275 LEU A C 1
ATOM 2178 O O . LEU A 1 275 ? -2.936 3.970 25.021 1.00 93.12 275 LEU A O 1
ATOM 2182 N N . PHE A 1 276 ? -1.743 3.098 23.327 1.00 94.25 276 PHE A N 1
ATOM 2183 C CA . PHE A 1 276 ? -1.561 1.777 23.920 1.00 94.25 276 PHE A CA 1
ATOM 2184 C C . PHE A 1 276 ? -0.873 1.852 25.292 1.00 94.25 276 PHE A C 1
ATOM 2186 O O . PHE A 1 276 ? -1.370 1.287 26.269 1.00 94.25 276 PHE A O 1
ATOM 2193 N N . ILE A 1 277 ? 0.218 2.619 25.409 1.00 94.31 277 ILE A N 1
ATOM 2194 C CA . ILE A 1 277 ? 0.909 2.829 26.691 1.00 94.31 277 ILE A CA 1
ATOM 2195 C C . ILE A 1 277 ? 0.001 3.531 27.713 1.00 94.31 277 ILE A C 1
ATOM 2197 O O . ILE A 1 277 ? -0.033 3.134 28.882 1.00 94.31 277 ILE A O 1
ATOM 2201 N N . CYS A 1 278 ? -0.761 4.546 27.297 1.00 92.50 278 CYS A N 1
ATOM 2202 C CA . CYS A 1 278 ? -1.716 5.236 28.167 1.00 92.50 278 CYS A CA 1
ATOM 2203 C C . CYS A 1 278 ? -2.813 4.293 28.683 1.00 92.50 278 CYS A C 1
ATOM 2205 O O . CYS A 1 278 ? -3.096 4.281 29.881 1.00 92.50 278 CYS A O 1
ATOM 2207 N N . ILE A 1 279 ? -3.380 3.455 27.811 1.00 91.38 279 ILE A N 1
ATOM 2208 C CA . ILE A 1 279 ? -4.403 2.466 28.175 1.00 91.38 279 ILE A CA 1
ATOM 2209 C C . ILE A 1 279 ? -3.852 1.466 29.196 1.00 91.38 279 ILE A C 1
ATOM 2211 O O . ILE A 1 279 ? -4.501 1.229 30.215 1.00 91.38 279 ILE A O 1
ATOM 2215 N N . ILE A 1 280 ? -2.644 0.930 28.984 1.00 92.62 280 ILE A N 1
ATOM 2216 C CA . ILE A 1 280 ? -2.002 0.014 29.943 1.00 92.62 280 ILE A CA 1
ATOM 2217 C C . ILE A 1 280 ? -1.819 0.684 31.308 1.00 92.62 280 ILE A C 1
ATOM 2219 O O . ILE A 1 280 ? -2.081 0.063 32.339 1.00 92.62 280 ILE A O 1
ATOM 2223 N N . ARG A 1 281 ? -1.393 1.953 31.341 1.00 91.88 281 ARG A N 1
ATOM 2224 C CA . ARG A 1 281 ? -1.233 2.701 32.598 1.00 91.88 281 ARG A CA 1
ATOM 2225 C C . ARG A 1 281 ? -2.559 2.853 33.341 1.00 91.88 281 ARG A C 1
ATOM 2227 O O . ARG A 1 281 ? -2.602 2.566 34.536 1.00 91.88 281 ARG A O 1
ATOM 2234 N N . ILE A 1 282 ? -3.626 3.244 32.642 1.00 88.88 282 ILE A N 1
ATOM 2235 C CA . ILE A 1 282 ? -4.972 3.376 33.223 1.00 88.88 282 ILE A CA 1
ATOM 2236 C C . ILE A 1 282 ? -5.472 2.019 33.730 1.00 88.88 282 ILE A C 1
ATOM 2238 O O . ILE A 1 282 ? -6.000 1.924 34.837 1.00 88.88 282 ILE A O 1
ATOM 2242 N N . LEU A 1 283 ? -5.274 0.952 32.951 1.00 89.19 283 LEU A N 1
ATOM 2243 C CA . LEU A 1 283 ? -5.671 -0.399 33.335 1.00 89.19 283 LEU A CA 1
ATOM 2244 C C . LEU A 1 283 ? -4.934 -0.852 34.601 1.00 89.19 283 LEU A C 1
ATOM 2246 O O . LEU A 1 283 ? -5.567 -1.337 35.534 1.00 89.19 283 LEU A O 1
ATOM 2250 N N . ARG A 1 284 ? -3.618 -0.623 34.681 1.00 90.75 284 ARG A N 1
ATOM 2251 C CA . ARG A 1 284 ? -2.815 -0.935 35.871 1.00 90.75 284 ARG A CA 1
ATOM 2252 C C . ARG A 1 284 ? -3.285 -0.153 37.099 1.00 90.75 284 ARG A C 1
ATOM 2254 O O . ARG A 1 284 ? -3.376 -0.728 38.177 1.00 90.75 284 ARG A O 1
ATOM 2261 N N . GLN A 1 285 ? -3.607 1.132 36.948 1.00 87.25 285 GLN A N 1
ATOM 2262 C CA . GLN A 1 285 ? -4.172 1.936 38.039 1.00 87.25 285 GLN A CA 1
ATOM 2263 C C . GLN A 1 285 ? -5.511 1.358 38.515 1.00 87.25 285 GLN A C 1
ATOM 2265 O O . GLN A 1 285 ? -5.697 1.160 39.712 1.00 87.25 285 GLN A O 1
ATOM 2270 N N . LYS A 1 286 ? -6.406 0.990 37.590 1.00 84.19 286 LYS A N 1
ATOM 2271 C CA . LYS A 1 286 ? -7.690 0.360 37.935 1.00 84.19 286 LYS A CA 1
ATOM 2272 C C . LYS A 1 286 ? -7.552 -1.025 38.568 1.00 84.19 286 LYS A C 1
ATOM 2274 O O . LYS A 1 286 ? -8.415 -1.368 39.362 1.00 84.19 286 LYS A O 1
ATOM 2279 N N . ILE A 1 287 ? -6.517 -1.800 38.231 1.00 84.50 287 ILE A N 1
ATOM 2280 C CA . ILE A 1 287 ? -6.244 -3.126 38.820 1.00 84.50 287 ILE A CA 1
ATOM 2281 C C . ILE A 1 287 ? -5.587 -3.021 40.201 1.00 84.50 287 ILE A C 1
ATOM 2283 O O . ILE A 1 287 ? -5.802 -3.902 41.020 1.00 84.50 287 ILE A O 1
ATOM 2287 N N . ASN A 1 288 ? -4.832 -1.956 40.487 1.00 78.88 288 ASN A N 1
ATOM 2288 C CA . ASN A 1 288 ? -4.175 -1.773 41.788 1.00 78.88 288 ASN A CA 1
ATOM 2289 C C . ASN A 1 288 ? -5.061 -1.065 42.836 1.00 78.88 288 ASN A C 1
ATOM 2291 O O . ASN A 1 288 ? -4.829 -1.210 44.031 1.00 78.88 288 ASN A O 1
ATOM 2295 N N . CYS A 1 289 ? -6.071 -0.296 42.420 1.00 66.88 289 CYS A N 1
ATOM 2296 C CA . CYS A 1 289 ? -7.050 0.336 43.316 1.00 66.88 289 CYS A CA 1
ATOM 2297 C C . CYS A 1 289 ? -8.200 -0.543 43.894 1.00 66.88 289 CYS A C 1
ATOM 2299 O O . CYS A 1 289 ? -8.817 -0.072 44.849 1.00 66.88 289 CYS A O 1
ATOM 2301 N N . PRO A 1 290 ? -8.533 -1.769 43.426 1.00 58.00 290 PRO A N 1
ATOM 2302 C CA . PRO A 1 290 ? -9.556 -2.617 44.048 1.00 58.00 290 PRO A CA 1
ATOM 2303 C C . PRO A 1 290 ? -9.136 -3.148 45.426 1.00 58.00 290 PRO A C 1
ATOM 2305 O O . PRO A 1 290 ? -9.998 -3.451 46.248 1.00 58.00 290 PRO A O 1
ATOM 2308 N N . ASP A 1 291 ? -7.830 -3.245 45.700 1.00 53.47 291 ASP A N 1
ATOM 2309 C CA . ASP A 1 291 ? -7.313 -3.870 46.926 1.00 53.47 291 ASP A CA 1
ATOM 2310 C C . ASP A 1 291 ? -7.296 -2.940 48.151 1.00 53.47 291 ASP A C 1
ATOM 2312 O O . ASP A 1 291 ? -7.159 -3.419 49.276 1.00 53.47 291 ASP A O 1
ATOM 2316 N N . ILE A 1 292 ? -7.520 -1.630 47.984 1.00 53.28 292 ILE A N 1
ATOM 2317 C CA . ILE A 1 292 ? -7.587 -0.696 49.123 1.00 53.28 292 ILE A CA 1
ATOM 2318 C C . ILE A 1 292 ? -8.943 -0.750 49.854 1.00 53.28 292 ILE A C 1
ATOM 2320 O O . ILE A 1 292 ? -9.008 -0.450 51.039 1.00 53.28 292 ILE A O 1
ATOM 2324 N N . GLY A 1 293 ? -10.021 -1.186 49.188 1.00 47.25 293 GLY A N 1
ATOM 2325 C CA . GLY A 1 293 ? -11.361 -1.257 49.793 1.00 47.25 293 GLY A CA 1
ATOM 2326 C C . GLY A 1 293 ? -11.655 -2.549 50.567 1.00 47.25 293 GLY A C 1
ATOM 2327 O O . GLY A 1 293 ? -12.579 -2.580 51.378 1.00 47.25 293 GLY A O 1
ATOM 2328 N N . ARG A 1 294 ? -10.882 -3.623 50.334 1.00 44.81 294 ARG A N 1
ATOM 2329 C CA . ARG A 1 294 ? -11.092 -4.930 50.987 1.00 44.81 294 ARG A CA 1
ATOM 2330 C C . ARG A 1 294 ? -10.259 -5.129 52.255 1.00 44.81 294 ARG A C 1
ATOM 2332 O O . ARG A 1 294 ? -10.576 -6.010 53.047 1.00 44.81 294 ARG A O 1
ATOM 2339 N N . ASN A 1 295 ? -9.224 -4.315 52.467 1.00 42.94 295 ASN A N 1
ATOM 2340 C CA . ASN A 1 295 ? -8.401 -4.403 53.675 1.00 42.94 295 ASN A CA 1
ATOM 2341 C C . ASN A 1 295 ? -8.961 -3.590 54.853 1.00 42.94 295 ASN A C 1
ATOM 2343 O O . ASN A 1 295 ? -8.730 -3.969 55.996 1.00 42.94 295 ASN A O 1
ATOM 2347 N N . GLU A 1 296 ? -9.763 -2.547 54.610 1.00 50.19 296 GLU A N 1
ATOM 2348 C CA . GLU A 1 296 ? -10.408 -1.797 55.703 1.00 50.19 296 GLU A CA 1
ATOM 2349 C C . GLU A 1 296 ? -11.653 -2.500 56.269 1.00 50.19 296 GLU A C 1
ATOM 2351 O O . GLU A 1 296 ? -12.011 -2.298 57.426 1.00 50.19 296 GLU A O 1
ATOM 2356 N N . SER A 1 297 ? -12.283 -3.403 55.508 1.00 50.56 297 SER A N 1
ATOM 2357 C CA . SER A 1 297 ? -13.440 -4.181 55.986 1.00 50.56 297 SER A CA 1
ATOM 2358 C C . SER A 1 297 ? -13.064 -5.293 56.979 1.00 50.56 297 SER A C 1
ATOM 2360 O O . SER A 1 297 ? -13.940 -5.793 57.676 1.00 50.56 297 SER A O 1
ATOM 2362 N N . ASN A 1 298 ? -11.777 -5.643 57.089 1.00 48.22 298 ASN A N 1
ATOM 2363 C CA . ASN A 1 298 ? -11.260 -6.636 58.040 1.00 48.22 298 ASN A CA 1
ATOM 2364 C C . ASN A 1 298 ? -10.575 -6.011 59.270 1.00 48.22 298 ASN A C 1
ATOM 2366 O O . ASN A 1 298 ? -10.009 -6.739 60.079 1.00 48.22 298 ASN A O 1
ATOM 2370 N N . GLN A 1 299 ? -10.609 -4.681 59.424 1.00 47.72 299 GLN A N 1
ATOM 2371 C CA . GLN A 1 299 ? -10.069 -3.988 60.604 1.00 47.72 299 GLN A CA 1
ATOM 2372 C C . GLN A 1 299 ? -11.145 -3.506 61.591 1.00 47.72 299 GLN A C 1
ATOM 2374 O O . GLN A 1 299 ? -10.807 -2.927 62.621 1.00 47.72 299 GLN A O 1
ATOM 2379 N N . TYR A 1 300 ? -12.423 -3.791 61.316 1.00 49.09 300 TYR A N 1
ATOM 2380 C CA . TYR A 1 300 ? -13.558 -3.473 62.193 1.00 49.09 300 TYR A CA 1
ATOM 2381 C C . TYR A 1 300 ? -14.400 -4.702 62.581 1.00 49.09 300 TYR A C 1
ATOM 2383 O O . TYR A 1 300 ? -15.591 -4.557 62.861 1.00 49.09 300 TYR A O 1
ATOM 2391 N N . LEU A 1 301 ? -13.802 -5.899 62.606 1.00 39.62 301 LEU A N 1
ATOM 2392 C CA . LEU A 1 301 ? -14.434 -7.094 63.173 1.00 39.62 301 LEU A CA 1
ATOM 2393 C C . LEU A 1 301 ? -13.511 -7.802 64.164 1.00 39.62 301 LEU A C 1
ATOM 2395 O O . LEU A 1 301 ? -12.315 -7.956 63.831 1.00 39.62 301 LEU A O 1
#

Organism: Poecilia formosa (NCBI:txid48698)

Solvent-accessible surface area (backbone atoms only — not comparable to full-atom values): 16955 Å² total; per-residue (Å²): 111,64,65,50,53,51,53,50,50,54,52,47,54,56,34,55,60,59,39,74,73,62,88,68,94,72,49,28,71,36,44,78,52,103,87,47,73,42,74,62,40,42,62,76,38,74,50,73,44,70,52,64,75,68,45,50,83,73,18,96,52,78,78,26,64,49,74,44,42,20,40,94,93,32,70,59,88,75,58,72,65,57,55,41,44,44,34,38,41,60,92,83,60,79,62,61,65,62,57,52,54,49,52,53,50,53,51,53,51,52,52,40,52,56,49,42,57,51,45,52,51,52,49,52,52,55,67,68,41,65,90,59,71,41,75,68,49,52,54,52,46,53,35,45,50,27,48,43,46,28,43,51,31,52,52,53,43,50,51,53,58,50,61,55,68,73,51,96,53,85,61,77,45,43,67,66,54,40,48,45,45,54,49,30,54,35,26,52,42,23,34,48,35,26,53,30,43,52,40,51,52,53,42,42,62,74,75,48,89,81,71,71,64,74,67,56,48,56,51,48,52,45,47,21,58,45,49,30,49,54,52,45,50,54,42,52,51,51,37,61,76,75,59,75,62,60,51,78,78,73,79,57,94,81,48,71,66,56,50,64,60,50,49,60,54,53,50,37,52,52,51,36,52,52,42,52,54,52,46,52,52,54,49,50,53,61,66,63,58,62,62,67,68,63,59,60,69,66,73,80,113

Foldseek 3Di:
DLVLVVLQVVQQVVLVVVQVPDDDPAFAGWHDDPRDTGHTDHAQDKDKAQQDPSLVVQAVDRGAIDIWHIHPVHIDDDDPVNSNVRRPHDPPDPPVVVVVVVVVVVVVLVVLVVLLVVLVVVLVVCVVPPVNDDLLVVLVNQLSVLSNQLSVLVVLLCCCCPVVVPDPDLPWQDVVLQVSVLSNLLSVLLNLQSLLLSLVVLLCVLPPVDDPSPPVSVVSVCSSNVVSVVLSVVLSVVCVVPPSGGRPPDDDPPPPSVCSSVVSSVVSVVSSVVSVVSSVVSVVVVVVPVVVVVVVVVVPD